Protein AF-A0A7V1IIP3-F1 (afdb_monomer_lite)

Sequence (231 aa):
MADSEVIMRTISISLSSFRSTLEAAKVLLGLCDSLGDEDASPVAASASLAMAVALDQSVSAALSFYRADRLADTDGAFRESREDGRIDRCSTFKSRVLGFPEIASGGKLTLDRGQADVRSLLRLIELRNRLMHIDEQALSLRLRFNPRESGPIEIEPLDESSISGDLPVQGEIDAAGQLSLSVPPPRNPWVDLSVEDARAHLRAVTRYIEEIIEADDGRLDVQSSGLLRLR

Structure (mmCIF, N/CA/C/O backbone):
data_AF-A0A7V1IIP3-F1
#
_entry.id   AF-A0A7V1IIP3-F1
#
loop_
_atom_site.group_PDB
_atom_site.id
_atom_site.type_symbol
_atom_site.label_atom_id
_atom_site.label_alt_id
_atom_site.label_comp_id
_atom_site.label_asym_id
_atom_site.label_entity_id
_atom_site.label_seq_id
_atom_site.pdbx_PDB_ins_code
_atom_site.Cartn_x
_atom_site.Cartn_y
_atom_site.Cartn_z
_atom_site.occupancy
_atom_site.B_iso_or_equiv
_atom_site.auth_seq_id
_atom_site.auth_comp_id
_atom_site.auth_asym_id
_atom_site.auth_atom_id
_atom_site.pdbx_PDB_model_num
ATOM 1 N N . MET A 1 1 ? 58.777 4.740 16.268 1.00 43.41 1 MET A N 1
ATOM 2 C CA . MET A 1 1 ? 57.780 4.935 15.197 1.00 43.41 1 MET A CA 1
ATOM 3 C C . MET A 1 1 ? 56.656 3.972 15.512 1.00 43.41 1 MET A C 1
ATOM 5 O O . MET A 1 1 ? 56.924 2.783 15.565 1.00 43.41 1 MET A O 1
ATOM 9 N N . ALA A 1 2 ? 55.500 4.490 15.924 1.00 42.03 2 ALA A N 1
ATOM 10 C CA . ALA A 1 2 ? 54.362 3.681 16.344 1.00 42.03 2 ALA A CA 1
ATOM 11 C C . ALA A 1 2 ? 53.412 3.547 15.152 1.00 42.03 2 ALA A C 1
ATOM 13 O O . ALA A 1 2 ? 52.896 4.560 14.677 1.00 42.03 2 ALA A O 1
ATOM 14 N N . ASP A 1 3 ? 53.233 2.321 14.668 1.00 43.06 3 ASP A N 1
ATOM 15 C CA . ASP A 1 3 ? 52.240 1.993 13.651 1.00 43.06 3 ASP A CA 1
ATOM 16 C C . ASP A 1 3 ? 50.849 2.147 14.265 1.00 43.06 3 ASP A C 1
ATOM 18 O O . ASP A 1 3 ? 50.448 1.412 15.168 1.00 43.06 3 ASP A O 1
ATOM 22 N N . SER A 1 4 ? 50.139 3.179 13.818 1.00 46.00 4 SER A N 1
ATOM 23 C CA . SER A 1 4 ? 48.750 3.413 14.187 1.00 46.00 4 SER A CA 1
ATOM 24 C C . SER A 1 4 ? 47.881 2.574 13.257 1.00 46.00 4 SER A C 1
ATOM 26 O O . SER A 1 4 ? 47.615 2.949 12.116 1.00 46.00 4 SER A O 1
ATOM 28 N N . GLU A 1 5 ? 47.503 1.392 13.731 1.00 47.28 5 GLU A N 1
ATOM 29 C CA . GLU A 1 5 ? 46.594 0.487 13.042 1.00 47.28 5 GLU A CA 1
ATOM 30 C C . GLU A 1 5 ? 45.192 1.116 13.024 1.00 47.28 5 GLU A C 1
ATOM 32 O O . GLU A 1 5 ? 44.516 1.249 14.048 1.00 47.28 5 GLU A O 1
ATOM 37 N N . VAL A 1 6 ? 44.769 1.581 11.848 1.00 49.09 6 VAL A N 1
ATOM 38 C CA . VAL A 1 6 ? 43.429 2.128 11.638 1.00 49.09 6 VAL A CA 1
ATOM 39 C C . VAL A 1 6 ? 42.439 0.966 11.686 1.00 49.09 6 VAL A C 1
ATOM 41 O O . VAL A 1 6 ? 42.225 0.269 10.697 1.00 49.09 6 VAL A O 1
ATOM 44 N N . ILE A 1 7 ? 41.829 0.751 12.853 1.00 45.28 7 ILE A N 1
ATOM 45 C CA . ILE A 1 7 ? 40.728 -0.201 13.029 1.00 45.28 7 ILE A CA 1
ATOM 46 C C . ILE A 1 7 ? 39.517 0.334 12.257 1.00 45.28 7 ILE A C 1
ATOM 48 O O . ILE A 1 7 ? 38.745 1.158 12.756 1.00 45.28 7 ILE A O 1
ATOM 52 N N . MET A 1 8 ? 39.352 -0.129 11.020 1.00 36.81 8 MET A N 1
ATOM 53 C CA . MET A 1 8 ? 38.168 0.148 10.215 1.00 36.81 8 MET A CA 1
ATOM 54 C C . MET A 1 8 ? 36.994 -0.643 10.813 1.00 36.81 8 MET A C 1
ATOM 56 O O . MET A 1 8 ? 36.865 -1.850 10.622 1.00 36.81 8 MET A O 1
ATOM 60 N N . ARG A 1 9 ? 36.156 0.023 11.614 1.00 36.03 9 ARG A N 1
ATOM 61 C CA . ARG A 1 9 ? 34.935 -0.577 12.165 1.00 36.03 9 ARG A CA 1
ATOM 62 C C . ARG A 1 9 ? 33.883 -0.655 11.062 1.00 36.03 9 ARG A C 1
ATOM 64 O O . ARG A 1 9 ? 33.215 0.333 10.771 1.00 36.03 9 ARG A O 1
ATOM 71 N N . THR A 1 10 ? 33.736 -1.825 10.451 1.00 39.69 10 THR A N 1
ATOM 72 C CA . THR A 1 10 ? 32.631 -2.115 9.533 1.00 39.69 10 THR A CA 1
ATOM 73 C C . THR A 1 10 ? 31.320 -2.128 10.318 1.00 39.69 10 THR A C 1
ATOM 75 O O . THR A 1 10 ? 31.071 -3.025 11.121 1.00 39.69 10 THR A O 1
ATOM 78 N N . ILE A 1 11 ? 30.475 -1.122 10.097 1.00 35.19 11 ILE A N 1
ATOM 79 C CA . ILE A 1 11 ? 29.096 -1.121 10.588 1.00 35.19 11 ILE A CA 1
ATOM 80 C C . ILE A 1 11 ? 28.283 -1.983 9.620 1.00 35.19 11 ILE A C 1
ATOM 82 O O . ILE A 1 11 ? 27.973 -1.562 8.509 1.00 35.19 11 ILE A O 1
ATOM 86 N N . SER A 1 12 ? 27.963 -3.208 10.033 1.00 30.48 12 SER A N 1
ATOM 87 C CA . SER A 1 12 ? 26.985 -4.048 9.341 1.00 30.48 12 SER A CA 1
ATOM 88 C C . SER A 1 12 ? 25.585 -3.575 9.729 1.00 30.48 12 SER A C 1
ATOM 90 O O . SER A 1 12 ? 25.099 -3.872 10.820 1.00 30.48 12 SER A O 1
ATOM 92 N N . ILE A 1 13 ? 24.950 -2.785 8.863 1.00 34.03 13 ILE A N 1
ATOM 93 C CA . ILE A 1 13 ? 23.525 -2.468 8.984 1.00 34.03 13 ILE A CA 1
ATOM 94 C C . ILE A 1 13 ? 22.773 -3.604 8.289 1.00 34.03 13 ILE A C 1
ATOM 96 O O . ILE A 1 13 ? 22.714 -3.657 7.062 1.00 34.03 13 ILE A O 1
ATOM 100 N N . SER A 1 14 ? 22.215 -4.534 9.066 1.00 38.19 14 SER A N 1
ATOM 101 C CA . SER A 1 14 ? 21.276 -5.520 8.531 1.00 38.19 14 SER A CA 1
ATOM 102 C C . SER A 1 14 ? 19.946 -4.815 8.276 1.00 38.19 14 SER A C 1
ATOM 104 O O . SER A 1 14 ? 19.121 -4.652 9.172 1.00 38.19 14 SER A O 1
ATOM 106 N N . LEU A 1 15 ? 19.772 -4.311 7.056 1.00 51.00 15 LEU A N 1
ATOM 107 C CA . LEU A 1 15 ? 18.475 -3.851 6.576 1.00 51.00 15 LEU A CA 1
ATOM 108 C C . LEU A 1 15 ? 17.586 -5.092 6.428 1.00 51.00 15 LEU A C 1
ATOM 110 O O . LEU A 1 15 ? 17.966 -6.040 5.737 1.00 51.00 15 LEU A O 1
ATOM 114 N N . SER A 1 16 ? 16.427 -5.123 7.090 1.00 64.38 16 SER A N 1
ATOM 115 C CA . SER A 1 16 ? 15.482 -6.224 6.903 1.00 64.38 16 SER A CA 1
ATOM 116 C C . SER A 1 16 ? 15.041 -6.260 5.439 1.00 64.38 16 SER A C 1
ATOM 118 O O . SER A 1 16 ? 14.615 -5.247 4.881 1.00 64.38 16 SER A O 1
ATOM 120 N N . SER A 1 17 ? 15.177 -7.422 4.797 1.00 85.06 17 SER A N 1
ATOM 121 C CA . SER A 1 17 ? 14.715 -7.606 3.419 1.00 85.06 17 SER A CA 1
ATOM 122 C C . SER A 1 17 ? 13.188 -7.512 3.348 1.00 85.06 17 SER A C 1
ATOM 124 O O . SER A 1 17 ? 12.510 -7.855 4.320 1.00 85.06 17 SER A O 1
ATOM 126 N N . PHE A 1 18 ? 12.634 -7.137 2.189 1.00 89.31 18 PHE A N 1
ATOM 127 C CA . PHE A 1 18 ? 11.177 -7.122 1.996 1.00 89.31 18 PHE A CA 1
ATOM 128 C C . PHE A 1 18 ? 10.539 -8.483 2.321 1.00 89.31 18 PHE A C 1
ATOM 130 O O . PHE A 1 18 ? 9.462 -8.531 2.908 1.00 89.31 18 PHE A O 1
ATOM 137 N N . ARG A 1 19 ? 11.237 -9.590 2.023 1.00 90.31 19 ARG A N 1
ATOM 138 C CA . ARG A 1 19 ? 10.800 -10.954 2.354 1.00 90.31 19 ARG A CA 1
ATOM 139 C C . ARG A 1 19 ? 10.703 -11.154 3.863 1.00 90.31 19 ARG A C 1
ATOM 141 O O . ARG A 1 19 ? 9.672 -11.595 4.351 1.00 90.31 19 ARG A O 1
ATOM 148 N N . SER A 1 20 ? 11.737 -10.771 4.612 1.00 90.50 20 SER A N 1
ATOM 149 C CA . SER A 1 20 ? 11.735 -10.854 6.080 1.00 90.50 20 SER A CA 1
ATOM 150 C C . SER A 1 20 ? 10.623 -10.004 6.701 1.00 90.50 20 SER A C 1
ATOM 152 O O . SER A 1 20 ? 9.948 -10.456 7.623 1.00 90.50 20 SER A O 1
ATOM 154 N N . THR A 1 21 ? 10.406 -8.793 6.181 1.00 93.69 21 THR A N 1
ATOM 155 C CA . THR A 1 21 ? 9.335 -7.896 6.636 1.00 93.69 21 THR A CA 1
ATOM 156 C C . THR A 1 21 ? 7.948 -8.488 6.345 1.00 93.69 21 THR A C 1
ATOM 158 O O . THR A 1 21 ? 7.067 -8.448 7.204 1.00 93.69 21 THR A O 1
ATOM 161 N N . LEU A 1 22 ? 7.753 -9.091 5.167 1.00 94.44 22 LEU A N 1
ATOM 162 C CA . LEU A 1 22 ? 6.496 -9.746 4.797 1.00 94.44 22 LEU A CA 1
ATOM 163 C C . LEU A 1 22 ? 6.225 -10.998 5.645 1.00 94.44 22 LEU A C 1
ATOM 165 O O . LEU A 1 22 ? 5.091 -11.211 6.068 1.00 94.44 22 LEU A O 1
ATOM 169 N N . GLU A 1 23 ? 7.249 -11.798 5.949 1.00 94.50 23 GLU A N 1
ATOM 170 C CA . GLU A 1 23 ? 7.115 -12.939 6.865 1.00 94.50 23 GLU A CA 1
ATOM 171 C C . GLU A 1 23 ? 6.733 -12.492 8.280 1.00 94.50 23 GLU A C 1
ATOM 173 O O . GLU A 1 23 ? 5.828 -13.067 8.885 1.00 94.50 23 GLU A O 1
ATOM 178 N N . ALA A 1 24 ? 7.333 -11.413 8.791 1.00 92.50 24 ALA A N 1
ATOM 179 C CA . ALA A 1 24 ? 6.922 -10.837 10.071 1.00 92.50 24 ALA A CA 1
ATOM 180 C C . ALA A 1 24 ? 5.443 -10.406 10.056 1.00 92.50 24 ALA A C 1
ATOM 182 O O . ALA A 1 24 ? 4.715 -10.660 11.016 1.00 92.50 24 ALA A O 1
ATOM 183 N N . ALA A 1 25 ? 4.967 -9.823 8.951 1.00 95.00 25 ALA A N 1
ATOM 184 C CA . ALA A 1 25 ? 3.560 -9.464 8.797 1.00 95.00 25 ALA A CA 1
ATOM 185 C C . ALA A 1 25 ? 2.624 -10.686 8.815 1.00 95.00 25 ALA A C 1
ATOM 187 O O . ALA A 1 25 ? 1.562 -10.636 9.438 1.00 95.00 25 ALA A O 1
ATOM 188 N N . LYS A 1 26 ? 3.021 -11.797 8.177 1.00 96.38 26 LYS A N 1
ATOM 189 C CA . LYS A 1 26 ? 2.274 -13.066 8.221 1.00 96.38 26 LYS A CA 1
ATOM 190 C C . LYS A 1 26 ? 2.195 -13.624 9.641 1.00 96.38 26 LYS A C 1
ATOM 192 O O . LYS A 1 26 ? 1.127 -14.065 10.055 1.00 96.38 26 LYS A O 1
ATOM 197 N N . VAL A 1 27 ? 3.294 -13.563 10.398 1.00 95.00 27 VAL A N 1
ATOM 198 C CA . VAL A 1 27 ? 3.319 -13.985 11.809 1.00 95.00 27 VAL A CA 1
ATOM 199 C C . VAL A 1 27 ? 2.362 -13.140 12.648 1.00 95.00 27 VAL A C 1
ATOM 201 O O . VAL A 1 27 ? 1.563 -13.702 13.391 1.00 95.00 27 VAL A O 1
ATOM 204 N N . LEU A 1 28 ? 2.385 -11.810 12.498 1.00 93.88 28 LEU A N 1
ATOM 205 C CA . LEU A 1 28 ? 1.464 -10.913 13.207 1.00 93.88 28 LEU A CA 1
ATOM 206 C C . LEU A 1 28 ? -0.003 -11.225 12.885 1.00 93.88 28 LEU A C 1
ATOM 208 O O . LEU A 1 28 ? -0.818 -11.312 13.797 1.00 93.88 28 LEU A O 1
ATOM 212 N N . LEU A 1 29 ? -0.330 -11.459 11.612 1.00 94.19 29 LEU A N 1
ATOM 213 C CA . LEU A 1 29 ? -1.676 -11.880 11.218 1.00 94.19 29 LEU A CA 1
ATOM 214 C C . LEU A 1 29 ? -2.086 -13.221 11.835 1.00 94.19 29 LEU A C 1
ATOM 216 O O . LEU A 1 29 ? -3.237 -13.370 12.230 1.00 94.19 29 LEU A O 1
ATOM 220 N N . GLY A 1 30 ? -1.168 -14.184 11.925 1.00 92.88 30 GLY A N 1
ATOM 221 C CA . GLY A 1 30 ? -1.439 -15.467 12.576 1.00 92.88 30 GLY A CA 1
ATOM 222 C C . GLY A 1 30 ? -1.723 -15.326 14.074 1.00 92.88 30 GLY A C 1
ATOM 223 O O . GLY A 1 30 ? -2.520 -16.083 14.619 1.00 92.88 30 GLY A O 1
ATOM 224 N N . LEU A 1 31 ? -1.127 -14.332 14.744 1.00 93.81 31 LEU A N 1
ATOM 225 C CA . LEU A 1 31 ? -1.423 -14.048 16.151 1.00 93.81 31 LEU A CA 1
ATOM 226 C C . LEU A 1 31 ? -2.857 -13.539 16.348 1.00 93.81 31 LEU A C 1
ATOM 228 O O . LEU A 1 31 ? -3.466 -13.883 17.360 1.00 93.81 31 LEU A O 1
ATOM 232 N N . CYS A 1 32 ? -3.420 -12.794 15.388 1.00 92.94 32 CYS A N 1
ATOM 233 C CA . CYS A 1 32 ? -4.802 -12.302 15.461 1.00 92.94 32 CYS A CA 1
ATOM 234 C C . CYS A 1 32 ? -5.825 -13.430 15.665 1.00 92.94 32 CYS A C 1
ATOM 236 O O . CYS A 1 32 ? -6.820 -13.212 16.345 1.00 92.94 32 CYS A O 1
ATOM 238 N N . ASP A 1 33 ? -5.570 -14.635 15.143 1.00 91.56 33 ASP A N 1
ATOM 239 C CA . ASP A 1 33 ? -6.479 -15.787 15.269 1.00 91.56 33 ASP A CA 1
ATOM 240 C C . ASP A 1 33 ? -6.619 -16.289 16.717 1.00 91.56 33 ASP A C 1
ATOM 242 O O . ASP A 1 33 ? -7.560 -17.009 17.046 1.00 91.56 33 ASP A O 1
ATOM 246 N N . SER A 1 34 ? -5.668 -15.921 17.579 1.00 90.75 34 SER A N 1
ATOM 247 C CA . SER A 1 34 ? -5.612 -16.317 18.990 1.00 90.75 34 SER A CA 1
ATOM 248 C C . SER A 1 34 ? -6.022 -15.209 19.966 1.00 90.75 34 SER A C 1
ATOM 250 O O . SER A 1 34 ? -6.049 -15.444 21.174 1.00 90.75 34 SER A O 1
ATOM 252 N N . LEU A 1 35 ? -6.330 -14.013 19.457 1.00 89.25 35 LEU A N 1
ATOM 253 C CA . LEU A 1 35 ? -6.682 -12.832 20.244 1.00 89.25 35 LEU A CA 1
ATOM 254 C C . LEU A 1 35 ? -8.196 -12.584 20.215 1.00 89.25 35 LEU A C 1
ATOM 256 O O . LEU A 1 35 ? -8.891 -13.010 19.295 1.00 89.25 35 LEU A O 1
ATOM 260 N N . GLY A 1 36 ? -8.714 -11.878 21.223 1.00 84.00 36 GLY A N 1
ATOM 261 C CA . GLY A 1 36 ? -10.071 -11.326 21.166 1.00 84.00 36 GLY A CA 1
ATOM 262 C C . GLY A 1 36 ? -10.150 -10.131 20.210 1.00 84.00 36 GLY A C 1
ATOM 263 O O . GLY A 1 36 ? -9.127 -9.518 19.906 1.00 84.00 36 GLY A O 1
ATOM 264 N N . ASP A 1 37 ? -11.360 -9.770 19.768 1.00 79.56 37 ASP A N 1
ATOM 265 C CA . ASP A 1 37 ? -11.581 -8.704 18.773 1.00 79.56 37 ASP A CA 1
ATOM 266 C C . ASP A 1 37 ? -10.929 -7.357 19.154 1.00 79.56 37 ASP A C 1
ATOM 268 O O . ASP A 1 37 ? -10.389 -6.667 18.287 1.00 79.56 37 ASP A O 1
ATOM 272 N N . GLU A 1 38 ? -10.925 -6.999 20.445 1.00 84.19 38 GLU A N 1
ATOM 273 C CA . GLU A 1 38 ? -10.329 -5.746 20.943 1.00 84.19 38 GLU A CA 1
ATOM 274 C C . GLU A 1 38 ? -8.802 -5.692 20.752 1.00 84.19 38 GLU A C 1
ATOM 276 O O . GLU A 1 38 ? -8.260 -4.650 20.379 1.00 84.19 38 GLU A O 1
ATOM 281 N N . ASP A 1 39 ? -8.115 -6.820 20.941 1.00 88.62 39 ASP A N 1
ATOM 282 C CA . ASP A 1 39 ? -6.655 -6.924 20.828 1.00 88.62 39 ASP A CA 1
ATOM 283 C C . ASP A 1 39 ? -6.205 -7.279 19.402 1.00 88.62 39 ASP A C 1
ATOM 285 O O . ASP A 1 39 ? -5.089 -6.954 18.986 1.00 88.62 39 ASP A O 1
ATOM 289 N N . ALA A 1 40 ? -7.069 -7.934 18.623 1.00 91.06 40 ALA A N 1
ATOM 290 C CA . ALA A 1 40 ? -6.760 -8.362 17.265 1.00 91.06 40 ALA A CA 1
ATOM 291 C C . ALA A 1 40 ? -6.608 -7.179 16.296 1.00 91.06 40 ALA A C 1
ATOM 293 O O . ALA A 1 40 ? -5.780 -7.244 15.384 1.00 91.06 40 ALA A O 1
ATOM 294 N N . SER A 1 41 ? -7.365 -6.094 16.497 1.00 92.69 41 SER A N 1
ATOM 295 C CA . SER A 1 41 ? -7.383 -4.933 15.594 1.00 92.69 41 SER A CA 1
ATOM 296 C C . SER A 1 41 ? -6.046 -4.159 15.563 1.00 92.69 41 SER A C 1
ATOM 298 O O . SER A 1 41 ? -5.467 -4.022 14.478 1.00 92.69 41 SER A O 1
ATOM 300 N N . PRO A 1 42 ? -5.431 -3.776 16.706 1.00 93.38 42 PRO A N 1
ATOM 301 C CA . PRO A 1 42 ? -4.092 -3.171 16.711 1.00 93.38 42 PRO A CA 1
ATOM 302 C C . PRO A 1 42 ? -3.000 -4.056 16.097 1.00 93.38 42 PRO A C 1
ATOM 304 O O . PRO A 1 42 ? -2.084 -3.562 15.426 1.00 93.38 42 PRO A O 1
ATOM 307 N N . VAL A 1 43 ? -3.091 -5.374 16.297 1.00 93.62 43 VAL A N 1
ATOM 308 C CA . VAL A 1 43 ? -2.147 -6.336 15.713 1.00 93.62 43 VAL A CA 1
ATOM 309 C C . VAL A 1 43 ? -2.347 -6.439 14.198 1.0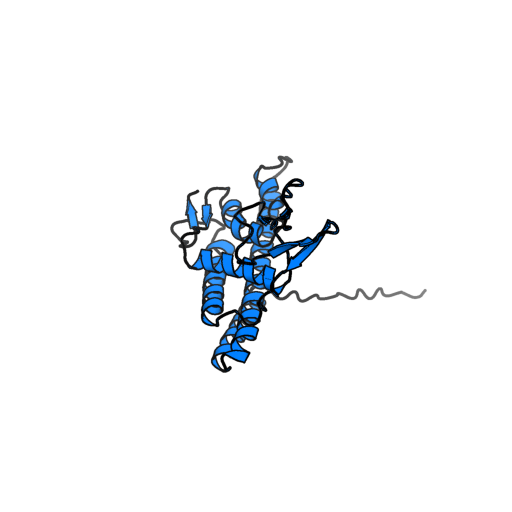0 93.62 43 VAL A C 1
ATOM 311 O O . VAL A 1 43 ? -1.366 -6.415 13.453 1.00 93.62 43 VAL A O 1
ATOM 314 N N . ALA A 1 44 ? -3.592 -6.439 13.716 1.00 95.38 44 ALA A N 1
ATOM 315 C CA . ALA A 1 44 ? -3.918 -6.407 12.290 1.00 95.38 44 ALA A CA 1
ATOM 316 C C . ALA A 1 44 ? -3.434 -5.111 11.612 1.00 95.38 44 ALA A C 1
ATOM 318 O O . ALA A 1 44 ? -2.909 -5.147 10.492 1.00 95.38 44 ALA A O 1
ATOM 319 N N . ALA A 1 45 ? -3.555 -3.967 12.296 1.00 94.12 45 ALA A N 1
ATOM 320 C CA . ALA A 1 45 ? -3.027 -2.686 11.829 1.00 94.12 45 ALA A CA 1
ATOM 321 C C . ALA A 1 45 ? -1.494 -2.714 11.733 1.00 94.12 45 ALA A C 1
ATOM 323 O O . ALA A 1 45 ? -0.927 -2.302 10.718 1.00 94.12 45 ALA A O 1
ATOM 324 N N . SER A 1 46 ? -0.827 -3.289 12.738 1.00 95.69 46 SER A N 1
ATOM 325 C CA . SER A 1 46 ? 0.628 -3.491 12.742 1.00 95.69 46 SER A CA 1
ATOM 326 C C . SER A 1 46 ? 1.083 -4.406 11.602 1.00 95.69 46 SER A C 1
ATOM 328 O O . SER A 1 46 ? 2.056 -4.104 10.909 1.00 95.69 46 SER A O 1
ATOM 330 N N . ALA A 1 47 ? 0.352 -5.498 11.358 1.00 96.00 47 ALA A N 1
ATOM 331 C CA . ALA A 1 47 ? 0.622 -6.408 10.253 1.00 96.00 47 ALA A CA 1
ATOM 332 C C . ALA A 1 47 ? 0.470 -5.703 8.898 1.00 96.00 47 ALA A C 1
ATOM 334 O O . ALA A 1 47 ? 1.355 -5.805 8.050 1.00 96.00 47 ALA A O 1
ATOM 335 N N . SER A 1 48 ? -0.605 -4.931 8.711 1.00 97.44 48 SER A N 1
ATOM 336 C CA . SER A 1 48 ? -0.812 -4.137 7.493 1.00 97.44 48 SER A CA 1
ATOM 337 C C . SER A 1 48 ? 0.312 -3.118 7.293 1.00 97.44 48 SER A C 1
ATOM 339 O O . SER A 1 48 ? 0.839 -2.991 6.191 1.00 97.44 48 SER A O 1
ATOM 341 N N . LEU A 1 49 ? 0.763 -2.440 8.352 1.00 96.31 49 LEU A N 1
ATOM 342 C CA . LEU A 1 49 ? 1.892 -1.518 8.257 1.00 96.31 49 LEU A CA 1
ATOM 343 C C . LEU A 1 49 ? 3.181 -2.232 7.817 1.00 96.31 49 LEU A C 1
ATOM 345 O O . LEU A 1 49 ? 3.878 -1.741 6.929 1.00 96.31 49 LEU A O 1
ATOM 349 N N . ALA A 1 50 ? 3.468 -3.413 8.370 1.00 95.50 50 ALA A N 1
ATOM 350 C CA . ALA A 1 50 ? 4.604 -4.229 7.945 1.00 95.50 50 ALA A CA 1
ATOM 351 C C . ALA A 1 50 ? 4.495 -4.653 6.465 1.00 95.50 50 ALA A C 1
ATOM 353 O O . ALA A 1 50 ? 5.483 -4.575 5.736 1.00 95.50 50 ALA A O 1
ATOM 354 N N . MET A 1 51 ? 3.300 -5.013 5.978 1.00 97.56 51 MET A N 1
ATOM 355 C CA . MET A 1 51 ? 3.075 -5.301 4.551 1.00 97.56 51 MET A CA 1
ATOM 356 C C . MET A 1 51 ? 3.325 -4.077 3.667 1.00 97.56 51 MET A C 1
ATOM 358 O O . MET A 1 51 ? 3.956 -4.202 2.620 1.00 97.56 51 MET A O 1
ATOM 362 N N . ALA A 1 52 ? 2.871 -2.890 4.085 1.00 96.56 52 ALA A N 1
ATOM 363 C CA . ALA A 1 52 ? 3.117 -1.652 3.349 1.00 96.56 52 ALA A CA 1
ATOM 364 C C . ALA A 1 52 ? 4.618 -1.332 3.264 1.00 96.56 52 ALA A C 1
ATOM 366 O O . ALA A 1 52 ? 5.103 -0.940 2.205 1.00 96.56 52 ALA A O 1
ATOM 367 N N . VAL A 1 53 ? 5.368 -1.556 4.350 1.00 94.56 53 VAL A N 1
ATOM 368 C CA . VAL A 1 53 ? 6.832 -1.404 4.365 1.00 94.56 53 VAL A CA 1
ATOM 369 C C . VAL A 1 53 ? 7.499 -2.416 3.435 1.00 94.56 53 VAL A C 1
ATOM 371 O O . VAL A 1 53 ? 8.355 -2.030 2.643 1.00 94.56 53 VAL A O 1
ATOM 374 N N . ALA A 1 54 ? 7.099 -3.690 3.481 1.00 95.12 54 ALA A N 1
ATOM 375 C CA . ALA A 1 54 ? 7.625 -4.712 2.576 1.00 95.12 54 ALA A CA 1
ATOM 376 C C . ALA A 1 54 ? 7.375 -4.340 1.103 1.00 95.12 54 ALA A C 1
ATOM 378 O O . ALA A 1 54 ? 8.282 -4.429 0.273 1.00 95.12 54 ALA A O 1
ATOM 379 N N . LEU A 1 55 ? 6.171 -3.852 0.790 1.00 96.06 55 LEU A N 1
ATOM 380 C CA . LEU A 1 55 ? 5.826 -3.382 -0.546 1.00 96.06 55 LEU A CA 1
ATOM 381 C C . LEU A 1 55 ? 6.702 -2.192 -0.969 1.00 96.06 55 LEU A C 1
ATOM 383 O O . LEU A 1 55 ? 7.278 -2.232 -2.054 1.00 96.06 55 LEU A O 1
ATOM 387 N N . ASP A 1 56 ? 6.870 -1.174 -0.121 1.00 93.44 56 ASP A N 1
ATOM 388 C CA . ASP A 1 56 ? 7.710 -0.007 -0.438 1.00 93.44 56 ASP A CA 1
ATOM 389 C C . ASP A 1 56 ? 9.174 -0.399 -0.676 1.00 93.44 56 ASP A C 1
ATOM 391 O O . ASP A 1 56 ? 9.792 0.059 -1.640 1.00 93.44 56 ASP A O 1
ATOM 395 N N . GLN A 1 57 ? 9.713 -1.297 0.156 1.00 91.50 57 GLN A N 1
ATOM 396 C CA . GLN A 1 57 ? 11.058 -1.852 -0.011 1.00 91.50 57 GLN A CA 1
ATOM 397 C C . GLN A 1 57 ? 11.199 -2.570 -1.361 1.00 91.50 57 GLN A C 1
ATOM 399 O O . GLN A 1 57 ? 12.170 -2.330 -2.079 1.00 91.50 57 GLN A O 1
ATOM 404 N N . SER A 1 58 ? 10.226 -3.413 -1.725 1.00 91.62 58 SER A N 1
ATOM 405 C CA . SER A 1 58 ? 10.247 -4.173 -2.983 1.00 91.62 58 SER A CA 1
ATOM 406 C C . SER A 1 58 ? 10.177 -3.267 -4.219 1.00 91.62 58 SER A C 1
ATOM 408 O O . SER A 1 58 ? 11.013 -3.381 -5.114 1.00 91.62 58 SER A O 1
ATOM 410 N N . VAL A 1 59 ? 9.258 -2.296 -4.238 1.00 91.88 59 VAL A N 1
ATOM 411 C CA . VAL A 1 59 ? 9.099 -1.357 -5.357 1.00 91.88 59 VAL A CA 1
ATOM 412 C C . VAL A 1 59 ? 10.318 -0.446 -5.478 1.00 91.88 59 VAL A C 1
ATOM 414 O O . VAL A 1 59 ? 10.795 -0.195 -6.582 1.00 91.88 59 VAL A O 1
ATOM 417 N N . SER A 1 60 ? 10.860 0.035 -4.358 1.00 89.69 60 SER A N 1
ATOM 418 C CA . SER A 1 60 ? 12.051 0.891 -4.363 1.00 89.69 60 SER A CA 1
ATOM 419 C C . SER A 1 60 ? 13.283 0.150 -4.884 1.00 89.69 60 SER A C 1
ATOM 421 O O . SER A 1 60 ? 14.063 0.715 -5.657 1.00 89.69 60 SER A O 1
ATOM 423 N N . ALA A 1 61 ? 13.445 -1.123 -4.511 1.00 88.06 61 ALA A N 1
ATOM 424 C CA . ALA A 1 61 ? 14.497 -1.978 -5.049 1.00 88.06 61 ALA A CA 1
ATOM 425 C C . ALA A 1 61 ? 14.320 -2.198 -6.561 1.00 88.06 61 ALA A C 1
ATOM 427 O O . ALA A 1 61 ? 15.270 -1.999 -7.317 1.00 88.06 61 ALA A O 1
ATOM 428 N N . ALA A 1 62 ? 13.101 -2.509 -7.010 1.00 87.75 62 ALA A N 1
ATOM 429 C CA . ALA A 1 62 ? 12.795 -2.725 -8.423 1.00 87.75 62 ALA A CA 1
ATOM 430 C C . ALA A 1 62 ? 13.026 -1.466 -9.279 1.00 87.75 62 ALA A C 1
ATOM 432 O O . ALA A 1 62 ? 13.648 -1.537 -10.336 1.00 87.75 62 ALA A O 1
ATOM 433 N N . LEU A 1 63 ? 12.608 -0.289 -8.801 1.00 85.50 63 LEU A N 1
ATOM 434 C CA . LEU A 1 63 ? 12.887 0.993 -9.461 1.00 85.50 63 LEU A CA 1
ATOM 435 C C . LEU A 1 63 ? 14.388 1.289 -9.543 1.00 85.50 63 LEU A C 1
ATOM 437 O O . LEU A 1 63 ? 14.859 1.815 -10.550 1.00 85.50 63 LEU A O 1
ATOM 441 N N . SER A 1 64 ? 15.142 0.959 -8.492 1.00 84.56 64 SER A N 1
ATOM 442 C CA . SER A 1 64 ? 16.596 1.155 -8.465 1.00 84.56 64 SER A CA 1
ATOM 443 C C . SER A 1 64 ? 17.305 0.232 -9.455 1.00 84.56 64 SER A C 1
ATOM 445 O O . SER A 1 64 ? 18.202 0.681 -10.165 1.00 84.56 64 SER A O 1
ATOM 447 N N . PHE A 1 65 ? 16.869 -1.027 -9.549 1.00 81.88 65 PHE A N 1
ATOM 448 C CA . PHE A 1 65 ? 17.369 -1.974 -10.543 1.00 81.88 65 PHE A CA 1
ATOM 449 C C . PHE A 1 65 ? 17.061 -1.498 -11.967 1.00 81.88 65 PHE A C 1
ATOM 451 O O . PHE A 1 65 ? 17.968 -1.415 -12.788 1.00 81.88 65 PHE A O 1
ATOM 458 N N . TYR A 1 66 ? 15.820 -1.074 -12.230 1.00 78.44 66 TYR A N 1
ATOM 459 C CA . TYR A 1 66 ? 15.412 -0.556 -13.539 1.00 78.44 66 TYR A CA 1
ATOM 460 C C . TYR A 1 66 ? 16.229 0.677 -13.960 1.00 78.44 66 TYR A C 1
ATOM 462 O O . TYR A 1 66 ? 16.619 0.805 -15.117 1.00 78.44 66 TYR A O 1
ATOM 470 N N . ARG A 1 67 ? 16.543 1.578 -13.017 1.00 77.00 67 ARG A N 1
ATOM 471 C CA . ARG A 1 67 ? 17.447 2.716 -13.263 1.00 77.00 67 ARG A CA 1
ATOM 472 C C . ARG A 1 67 ? 18.865 2.261 -13.626 1.00 77.00 67 ARG A C 1
ATOM 474 O O . ARG A 1 67 ? 19.457 2.820 -14.543 1.00 77.00 67 ARG A O 1
ATOM 481 N N . ALA A 1 68 ? 19.414 1.284 -12.905 1.00 76.06 68 ALA A N 1
ATOM 482 C CA . ALA A 1 68 ? 20.775 0.798 -13.127 1.00 76.06 68 ALA A CA 1
ATOM 483 C C . ALA A 1 68 ? 20.929 0.077 -14.477 1.00 76.06 68 ALA A C 1
ATOM 485 O O . ALA A 1 68 ? 21.882 0.355 -15.201 1.00 76.06 68 ALA A O 1
ATOM 486 N N . ASP A 1 69 ? 19.974 -0.784 -14.830 1.00 74.25 69 ASP A N 1
ATOM 487 C CA . ASP A 1 69 ? 19.946 -1.524 -16.100 1.00 74.25 69 ASP A CA 1
ATOM 488 C C . ASP A 1 69 ? 19.940 -0.568 -17.305 1.00 74.25 69 ASP A C 1
ATOM 490 O O . ASP A 1 69 ? 20.739 -0.670 -18.232 1.00 74.25 69 ASP A O 1
ATOM 494 N N . ARG A 1 70 ? 19.143 0.500 -17.217 1.00 67.94 70 ARG A N 1
ATOM 495 C CA . ARG A 1 70 ? 19.082 1.538 -18.250 1.00 67.94 70 ARG A CA 1
ATOM 496 C C . ARG A 1 70 ? 20.339 2.379 -18.402 1.00 67.94 70 ARG A C 1
ATOM 498 O O . ARG A 1 70 ? 20.671 2.778 -19.520 1.00 67.94 70 ARG A O 1
ATOM 505 N N . LEU A 1 71 ? 21.026 2.660 -17.298 1.00 65.88 71 LEU A N 1
ATOM 506 C CA . LEU A 1 71 ? 22.313 3.353 -17.331 1.00 65.88 71 LEU A CA 1
ATOM 507 C C . LEU A 1 71 ? 23.401 2.473 -17.957 1.00 65.88 71 LEU A C 1
ATOM 509 O O . LEU A 1 71 ? 24.316 3.006 -18.575 1.00 65.88 71 LEU A O 1
ATOM 513 N N . ALA A 1 72 ? 23.293 1.148 -17.826 1.00 65.94 72 ALA A N 1
ATOM 514 C CA . ALA A 1 72 ? 24.209 0.206 -18.462 1.00 65.94 72 ALA A CA 1
ATOM 515 C C . ALA A 1 72 ? 23.961 0.077 -19.979 1.00 65.94 72 ALA A C 1
ATOM 517 O O . ALA A 1 72 ? 24.921 -0.047 -20.735 1.00 65.94 72 ALA A O 1
ATOM 518 N N . ASP A 1 73 ? 22.705 0.176 -20.427 1.00 63.81 73 ASP A N 1
ATOM 519 C CA . ASP A 1 73 ? 22.331 0.095 -21.850 1.00 63.81 73 ASP A CA 1
ATOM 520 C C . ASP A 1 73 ? 22.595 1.383 -22.654 1.00 63.81 73 ASP A C 1
ATOM 522 O O . ASP A 1 73 ? 22.635 1.364 -23.888 1.00 63.81 73 ASP A O 1
ATOM 526 N N . THR A 1 74 ? 22.770 2.528 -21.989 1.00 58.09 74 THR A N 1
ATOM 527 C CA . THR A 1 74 ? 23.022 3.819 -22.648 1.00 58.09 74 THR A CA 1
ATOM 528 C C . THR A 1 74 ? 24.515 4.110 -22.776 1.00 58.09 74 THR A C 1
ATOM 530 O O . THR A 1 74 ? 25.082 4.972 -22.107 1.00 58.09 74 THR A O 1
ATOM 533 N N . ASP A 1 75 ? 25.148 3.421 -23.723 1.00 48.47 75 ASP A N 1
ATOM 534 C CA . ASP A 1 75 ? 26.506 3.714 -24.181 1.00 48.47 75 ASP A CA 1
ATOM 535 C C . ASP A 1 75 ? 26.510 5.064 -24.940 1.00 48.47 75 ASP A C 1
ATOM 537 O O . ASP A 1 75 ? 26.276 5.153 -26.145 1.00 48.47 75 ASP A O 1
ATOM 541 N N . GLY A 1 76 ? 26.693 6.168 -24.210 1.00 50.16 76 GLY A N 1
ATOM 542 C CA . GLY A 1 76 ? 27.082 7.459 -24.781 1.00 50.16 76 GLY A CA 1
ATOM 543 C C . GLY A 1 76 ? 25.991 8.288 -25.474 1.00 50.16 76 GLY A C 1
ATOM 544 O O . GLY A 1 76 ? 26.140 8.653 -26.634 1.00 50.16 76 GLY A O 1
ATOM 545 N N . ALA A 1 77 ? 24.947 8.706 -24.756 1.00 46.22 77 ALA A N 1
ATOM 546 C CA . ALA A 1 77 ? 24.312 10.015 -24.964 1.00 46.22 77 ALA A CA 1
ATOM 547 C C . ALA A 1 77 ? 23.363 10.312 -23.801 1.00 46.22 77 ALA A C 1
ATOM 549 O O . ALA A 1 77 ? 22.390 9.590 -23.605 1.00 46.22 77 ALA A O 1
ATOM 550 N N . PHE A 1 78 ? 23.606 11.411 -23.082 1.00 48.00 78 PHE A N 1
ATOM 551 C CA . PHE A 1 78 ? 22.656 12.037 -22.154 1.00 48.00 78 PHE A CA 1
ATOM 552 C C . PHE A 1 78 ? 21.411 12.499 -22.938 1.00 48.00 78 PHE A C 1
ATOM 554 O O . PHE A 1 78 ? 21.232 13.672 -23.258 1.00 48.00 78 PHE A O 1
ATOM 561 N N . ARG A 1 79 ? 20.550 11.564 -23.334 1.00 46.56 79 ARG A N 1
ATOM 562 C CA . ARG A 1 79 ? 19.155 11.860 -23.622 1.00 46.56 79 ARG A CA 1
ATOM 563 C C . ARG A 1 79 ? 18.442 11.679 -22.300 1.00 46.56 79 ARG A C 1
ATOM 565 O O . ARG A 1 79 ? 18.221 10.543 -21.907 1.00 46.56 79 ARG A O 1
ATOM 572 N N . GLU A 1 80 ? 18.092 12.789 -21.649 1.00 48.66 80 GLU A N 1
ATOM 573 C CA . GLU A 1 80 ? 17.035 12.804 -20.635 1.00 48.66 80 GLU A CA 1
ATOM 574 C C . GLU A 1 80 ? 15.809 12.135 -21.260 1.00 48.66 80 GLU A C 1
ATOM 576 O O . GLU A 1 80 ? 15.072 12.727 -22.060 1.00 48.66 80 GLU A O 1
ATOM 581 N N . SER A 1 81 ? 15.651 10.840 -21.000 1.00 54.75 81 SER A N 1
ATOM 582 C CA . SER A 1 81 ? 14.532 10.091 -21.528 1.00 54.75 81 SER A CA 1
ATOM 583 C C . SER A 1 81 ? 13.289 10.605 -20.817 1.00 54.75 81 SER A C 1
ATOM 585 O O . SER A 1 81 ? 13.293 10.844 -19.609 1.00 54.75 81 SER A O 1
ATOM 587 N N . ARG A 1 82 ? 12.170 10.725 -21.541 1.00 55.03 82 ARG A N 1
ATOM 588 C CA . ARG A 1 82 ? 10.850 10.988 -20.935 1.00 55.03 82 ARG A CA 1
ATOM 589 C C . ARG A 1 82 ? 10.522 10.012 -19.794 1.00 55.03 82 ARG A C 1
ATOM 591 O O . ARG A 1 82 ? 9.639 10.301 -18.991 1.00 55.03 82 ARG A O 1
ATOM 598 N N . GLU A 1 83 ? 11.194 8.866 -19.745 1.00 55.22 83 GLU A N 1
ATOM 599 C CA . GLU A 1 83 ? 11.048 7.847 -18.712 1.00 55.22 83 GLU A CA 1
ATOM 600 C C . GLU A 1 83 ? 11.870 8.133 -17.443 1.00 55.22 83 GLU A C 1
ATOM 602 O O . GLU A 1 83 ? 11.362 7.843 -16.365 1.00 55.22 83 GLU A O 1
ATOM 607 N N . ASP A 1 84 ? 13.031 8.795 -17.509 1.00 56.50 84 ASP A N 1
ATOM 608 C CA . ASP A 1 84 ? 13.768 9.211 -16.296 1.00 56.50 84 ASP A CA 1
ATOM 609 C C . ASP A 1 84 ? 12.946 10.231 -15.503 1.00 56.50 84 ASP A C 1
ATOM 611 O O . ASP A 1 84 ? 12.690 10.069 -14.309 1.00 56.50 84 ASP A O 1
ATOM 615 N N . GLY A 1 85 ? 12.348 11.184 -16.224 1.00 58.72 85 GLY A N 1
ATOM 616 C CA . GLY A 1 85 ? 11.386 12.121 -15.655 1.00 58.72 85 GLY A CA 1
ATOM 617 C C . GLY A 1 85 ? 10.100 11.471 -15.124 1.00 58.72 85 GLY A C 1
ATOM 618 O O . GLY A 1 85 ? 9.353 12.145 -14.420 1.00 58.72 85 GLY A O 1
ATOM 619 N N . ARG A 1 86 ? 9.797 10.199 -15.439 1.00 61.16 86 ARG A N 1
ATOM 620 C CA . ARG A 1 86 ? 8.686 9.446 -14.817 1.00 61.16 86 ARG A CA 1
ATOM 621 C C . ARG A 1 86 ? 9.106 8.824 -13.493 1.00 61.16 86 ARG A C 1
ATOM 623 O O . ARG A 1 86 ? 8.329 8.896 -12.547 1.00 61.16 86 ARG A O 1
ATOM 630 N N . ILE A 1 87 ? 10.313 8.267 -13.408 1.00 62.25 87 ILE A N 1
ATOM 631 C CA . ILE A 1 87 ? 10.815 7.690 -12.156 1.00 62.25 87 ILE A CA 1
ATOM 632 C C . ILE A 1 87 ? 11.034 8.795 -11.115 1.00 62.25 87 ILE A C 1
ATOM 634 O O . ILE A 1 87 ? 10.686 8.626 -9.949 1.00 62.25 87 ILE A O 1
ATOM 638 N N . ASP A 1 88 ? 11.500 9.969 -11.540 1.00 62.47 88 ASP A N 1
ATOM 639 C CA . ASP A 1 88 ? 11.692 11.120 -10.649 1.0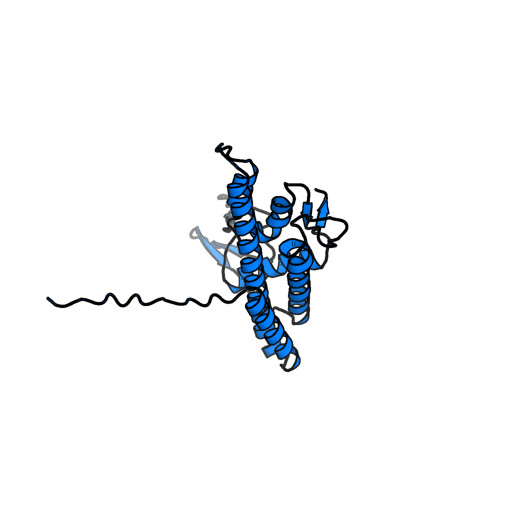0 62.47 88 ASP A CA 1
ATOM 640 C C . ASP A 1 88 ? 10.371 11.715 -10.127 1.00 62.47 88 ASP A C 1
ATOM 642 O O . ASP A 1 88 ? 10.347 12.370 -9.085 1.00 62.47 88 ASP A O 1
ATOM 646 N N . ARG A 1 89 ? 9.240 11.427 -10.792 1.00 61.38 89 ARG A N 1
ATOM 647 C CA . ARG A 1 89 ? 7.889 11.772 -10.307 1.00 61.38 89 ARG A CA 1
ATOM 648 C C . ARG A 1 89 ? 7.360 10.794 -9.254 1.00 61.38 89 ARG A C 1
ATOM 650 O O . ARG A 1 89 ? 6.352 11.088 -8.611 1.00 61.38 89 ARG A O 1
ATOM 657 N N . CYS A 1 90 ? 8.023 9.659 -9.035 1.00 71.25 90 CYS A N 1
ATOM 658 C CA . CYS A 1 90 ? 7.644 8.672 -8.026 1.00 71.25 90 CYS A CA 1
ATOM 659 C C . CYS A 1 90 ? 8.216 9.017 -6.634 1.00 71.25 90 CYS A C 1
ATOM 661 O O . CYS A 1 90 ? 8.903 8.215 -5.998 1.00 71.25 90 CYS A O 1
ATOM 663 N N . SER A 1 91 ? 7.947 10.233 -6.152 1.00 76.62 91 SER A N 1
ATOM 664 C CA . SER A 1 91 ? 8.451 10.727 -4.862 1.00 76.62 91 SER A CA 1
ATOM 665 C C . SER A 1 91 ? 7.715 10.146 -3.647 1.00 76.62 91 SER A C 1
ATOM 667 O O . SER A 1 91 ? 8.304 10.027 -2.571 1.00 76.62 91 SER A O 1
ATOM 669 N N . THR A 1 92 ? 6.458 9.724 -3.803 1.00 84.62 92 THR A N 1
ATOM 670 C CA . THR A 1 92 ? 5.606 9.218 -2.716 1.00 84.62 92 THR A CA 1
ATOM 671 C C . THR A 1 92 ? 5.439 7.703 -2.784 1.00 84.62 92 THR A C 1
ATOM 673 O O . THR A 1 92 ? 5.672 7.088 -3.828 1.00 84.62 92 THR A O 1
ATOM 676 N N . PHE A 1 93 ? 5.032 7.079 -1.673 1.00 88.38 93 PHE A N 1
ATOM 677 C CA . PHE A 1 93 ? 4.786 5.633 -1.650 1.00 88.38 93 PHE A CA 1
ATOM 678 C C . PHE A 1 93 ? 3.679 5.271 -2.644 1.00 88.38 93 PHE A C 1
ATOM 680 O O . PHE A 1 93 ? 3.843 4.375 -3.475 1.00 88.38 93 PHE A O 1
ATOM 687 N N . LYS A 1 94 ? 2.594 6.055 -2.641 1.00 89.44 94 LYS A N 1
A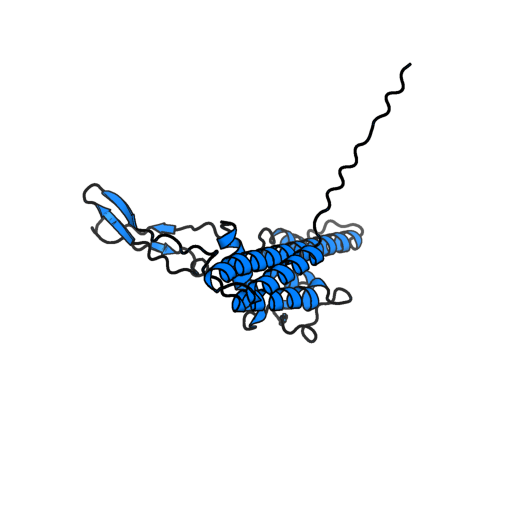TOM 688 C CA . LYS A 1 94 ? 1.486 5.913 -3.589 1.00 89.44 94 LYS A CA 1
ATOM 689 C C . LYS A 1 94 ? 1.945 5.992 -5.044 1.00 89.44 94 LYS A C 1
ATOM 691 O O . LYS A 1 94 ? 1.567 5.140 -5.847 1.00 89.44 94 LYS A O 1
ATOM 696 N N . SER A 1 95 ? 2.744 6.999 -5.406 1.00 86.69 95 SER A N 1
ATOM 697 C CA . SER A 1 95 ? 3.172 7.174 -6.798 1.00 86.69 95 SER A CA 1
ATOM 698 C C . SER A 1 95 ? 4.184 6.120 -7.243 1.00 86.69 95 SER A C 1
ATOM 700 O O . SER A 1 95 ? 4.153 5.728 -8.408 1.00 86.69 95 SER A O 1
ATOM 702 N N . ARG A 1 96 ? 5.019 5.597 -6.334 1.00 89.62 96 ARG A N 1
ATOM 703 C CA . ARG A 1 96 ? 5.881 4.436 -6.606 1.00 89.62 96 ARG A CA 1
ATOM 704 C C . ARG A 1 96 ? 5.067 3.182 -6.900 1.00 89.62 96 ARG A C 1
ATOM 706 O O . ARG A 1 96 ? 5.214 2.617 -7.978 1.00 89.62 96 ARG A O 1
ATOM 713 N N . VAL A 1 97 ? 4.190 2.772 -5.982 1.00 91.81 97 VAL A N 1
ATOM 714 C CA . VAL A 1 97 ? 3.409 1.529 -6.121 1.00 91.81 97 VAL A CA 1
ATOM 715 C C . VAL A 1 97 ? 2.513 1.576 -7.357 1.00 91.81 97 VAL A C 1
ATOM 717 O O . VAL A 1 97 ? 2.517 0.658 -8.165 1.00 91.81 97 VAL A O 1
ATOM 720 N N . LEU A 1 98 ? 1.755 2.658 -7.552 1.00 90.56 98 LEU A N 1
ATOM 721 C CA . LEU A 1 98 ? 0.808 2.726 -8.668 1.00 90.56 98 LEU A CA 1
ATOM 722 C C . LEU A 1 98 ? 1.485 3.013 -10.015 1.00 90.56 98 LEU A C 1
ATOM 724 O O . LEU A 1 98 ? 0.940 2.658 -11.060 1.00 90.56 98 LEU A O 1
ATOM 728 N N . GLY A 1 99 ? 2.639 3.685 -9.998 1.00 87.69 99 GLY A N 1
ATOM 729 C CA . GLY A 1 99 ? 3.376 4.079 -11.198 1.00 87.69 99 GLY A CA 1
ATOM 730 C C . GLY A 1 99 ? 4.342 3.015 -11.712 1.00 87.69 99 GLY A C 1
ATOM 731 O O . GLY A 1 99 ? 4.637 3.002 -12.907 1.00 87.69 99 GLY A O 1
ATOM 732 N N . PHE A 1 100 ? 4.815 2.107 -10.854 1.00 89.62 100 PHE A N 1
ATOM 733 C CA . PHE A 1 100 ? 5.813 1.108 -11.236 1.00 89.62 100 PHE A CA 1
ATOM 734 C C . PHE A 1 100 ? 5.414 0.250 -12.450 1.00 89.62 100 PHE A C 1
ATOM 736 O O . PHE A 1 100 ? 6.238 0.144 -13.357 1.00 89.62 100 PHE A O 1
ATOM 743 N N . PRO A 1 101 ? 4.181 -0.286 -12.570 1.00 89.31 101 PRO A N 1
ATOM 744 C CA . PRO A 1 101 ? 3.809 -1.090 -13.738 1.00 89.31 101 PRO A CA 1
ATOM 745 C C . PRO A 1 101 ? 3.889 -0.310 -15.054 1.00 89.31 101 PRO A C 1
ATOM 747 O O . PRO A 1 101 ? 4.264 -0.856 -16.092 1.00 89.31 101 PRO A O 1
ATOM 750 N N . GLU A 1 102 ? 3.574 0.988 -15.018 1.00 87.81 102 GLU A N 1
ATOM 751 C CA . GLU A 1 102 ? 3.709 1.868 -16.178 1.00 87.81 102 GLU A CA 1
ATOM 752 C C . GLU A 1 102 ? 5.186 2.052 -16.542 1.00 87.81 102 GLU A C 1
ATOM 754 O O . GLU A 1 102 ? 5.539 1.986 -17.715 1.00 87.81 102 GLU A O 1
ATOM 759 N N . ILE A 1 103 ? 6.056 2.253 -15.550 1.00 85.38 103 ILE A N 1
ATOM 760 C CA . ILE A 1 103 ? 7.500 2.423 -15.757 1.00 85.38 103 ILE A CA 1
ATOM 761 C C . ILE A 1 103 ? 8.112 1.145 -16.338 1.00 85.38 103 ILE A C 1
ATOM 763 O O . ILE A 1 103 ? 8.746 1.202 -17.390 1.00 85.38 103 ILE A O 1
ATOM 767 N N . ALA A 1 104 ? 7.866 0.002 -15.696 1.00 84.12 104 ALA A N 1
ATOM 768 C CA . ALA A 1 104 ? 8.427 -1.289 -16.081 1.00 84.12 104 ALA A CA 1
ATOM 769 C C . ALA A 1 104 ? 7.933 -1.775 -17.456 1.00 84.12 104 ALA A C 1
ATOM 771 O O . ALA A 1 104 ? 8.649 -2.473 -18.164 1.00 84.12 104 ALA A O 1
ATOM 772 N N . SER A 1 105 ? 6.730 -1.372 -17.882 1.00 84.12 105 SER A N 1
ATOM 773 C CA . SER A 1 105 ? 6.180 -1.721 -19.203 1.00 84.12 105 SER A CA 1
ATOM 774 C C . SER A 1 105 ? 6.439 -0.680 -20.304 1.00 84.12 105 SER A C 1
ATOM 776 O O . SER A 1 105 ? 5.921 -0.821 -21.419 1.00 84.12 105 SER A O 1
ATOM 778 N N . GLY A 1 106 ? 7.183 0.396 -20.018 1.00 80.75 106 GLY A N 1
ATOM 779 C CA . GLY A 1 106 ? 7.413 1.492 -20.969 1.00 80.75 106 GLY A CA 1
ATOM 780 C C . GLY A 1 106 ? 6.144 2.284 -21.323 1.00 80.75 106 GLY A C 1
ATOM 781 O O . GLY A 1 106 ? 6.007 2.813 -22.426 1.00 80.75 106 GLY A O 1
ATOM 782 N N . GLY A 1 107 ? 5.178 2.359 -20.406 1.00 81.56 107 GLY A N 1
ATOM 783 C CA . GLY A 1 107 ? 3.944 3.134 -20.549 1.00 81.56 107 GLY A CA 1
ATOM 784 C C . GLY A 1 107 ? 2.709 2.349 -20.986 1.00 81.56 107 GLY A C 1
ATOM 785 O O . GLY A 1 107 ? 1.657 2.960 -21.169 1.00 81.56 107 GLY A O 1
ATOM 786 N N . LYS A 1 108 ? 2.827 1.033 -21.190 1.00 85.00 108 LYS A N 1
ATOM 787 C CA . LYS A 1 108 ? 1.774 0.211 -21.810 1.00 85.00 108 LYS A CA 1
ATOM 788 C C . LYS A 1 108 ? 0.735 -0.286 -20.814 1.00 85.00 108 LYS A C 1
ATOM 790 O O . LYS A 1 108 ? -0.434 -0.421 -21.173 1.00 85.00 108 LYS A O 1
ATOM 795 N N . LEU A 1 109 ? 1.167 -0.589 -19.593 1.00 87.56 109 LEU A N 1
ATOM 796 C CA . LEU A 1 109 ? 0.353 -1.260 -18.586 1.00 87.56 109 LEU A CA 1
ATOM 797 C C . LEU A 1 109 ? 0.059 -0.345 -17.408 1.00 87.56 109 LEU A C 1
ATOM 799 O O . LEU A 1 109 ? 0.856 0.515 -17.036 1.00 87.56 109 LEU A O 1
ATOM 803 N N . THR A 1 110 ? -1.105 -0.553 -16.807 1.00 91.38 110 THR A N 1
ATOM 804 C CA . THR A 1 110 ? -1.513 0.111 -15.572 1.00 91.38 110 THR A CA 1
ATOM 805 C C . THR A 1 110 ? -2.310 -0.854 -14.703 1.00 91.38 110 THR A C 1
ATOM 807 O O . THR A 1 110 ? -2.852 -1.840 -15.203 1.00 91.38 110 THR A O 1
ATOM 810 N N . LEU A 1 111 ? -2.400 -0.571 -13.405 1.00 90.19 111 LEU A N 1
ATOM 811 C CA . LEU A 1 111 ? -3.231 -1.356 -12.497 1.00 90.19 111 LEU A CA 1
ATOM 812 C C . LEU A 1 111 ? -4.714 -1.178 -12.838 1.00 90.19 111 LEU A C 1
ATOM 814 O O . LEU A 1 111 ? -5.201 -0.055 -13.027 1.00 90.19 111 LEU A O 1
ATOM 818 N N . ASP A 1 112 ? -5.450 -2.283 -12.869 1.00 91.31 112 ASP A N 1
ATOM 819 C CA . ASP A 1 112 ? -6.898 -2.257 -13.014 1.00 91.31 112 ASP A CA 1
ATOM 820 C C . ASP A 1 112 ? -7.573 -1.936 -11.674 1.00 91.31 112 ASP A C 1
ATOM 822 O O . ASP A 1 112 ? -7.742 -2.787 -10.803 1.00 91.31 112 ASP A O 1
ATOM 826 N N . ARG A 1 113 ? -8.011 -0.682 -11.517 1.00 89.50 113 ARG A N 1
ATOM 827 C CA . ARG A 1 113 ? -8.681 -0.198 -10.297 1.00 89.50 113 ARG A CA 1
ATOM 828 C C . ARG A 1 113 ? -10.014 -0.897 -9.998 1.00 89.50 113 ARG A C 1
ATOM 830 O O . ARG A 1 113 ? -10.526 -0.737 -8.892 1.00 89.50 113 ARG A O 1
ATOM 837 N N . GLY A 1 114 ? -10.581 -1.640 -10.952 1.00 87.75 114 GLY A N 1
ATOM 838 C CA . GLY A 1 114 ? -11.770 -2.462 -10.722 1.00 87.75 114 GLY A CA 1
ATOM 839 C C . GLY A 1 114 ? -11.491 -3.720 -9.891 1.00 87.75 114 GLY A C 1
ATOM 840 O O . GLY A 1 114 ? -12.394 -4.221 -9.217 1.00 87.75 114 GLY A O 1
ATOM 841 N N . GLN A 1 115 ? -10.246 -4.207 -9.886 1.00 90.62 115 GLN A N 1
ATOM 842 C CA . GLN A 1 115 ? -9.865 -5.442 -9.202 1.00 90.62 115 GLN A CA 1
ATOM 843 C C . GLN A 1 115 ? -9.914 -5.288 -7.680 1.00 90.62 115 GLN A C 1
ATOM 845 O O . GLN A 1 115 ? -9.556 -4.249 -7.119 1.00 90.62 115 GLN A O 1
ATOM 850 N N . ALA A 1 116 ? -10.351 -6.345 -6.990 1.00 93.44 116 ALA A N 1
ATOM 851 C CA . ALA A 1 116 ? -10.427 -6.358 -5.529 1.00 93.44 116 ALA A CA 1
ATOM 852 C C . ALA A 1 116 ? -9.051 -6.118 -4.889 1.00 93.44 116 ALA A C 1
ATOM 854 O O . ALA A 1 116 ? -8.927 -5.248 -4.032 1.00 93.44 116 ALA A O 1
ATOM 855 N N . ASP A 1 117 ? -8.019 -6.801 -5.381 1.00 93.81 117 ASP A N 1
ATOM 856 C CA . ASP A 1 117 ? -6.657 -6.682 -4.856 1.00 93.81 117 ASP A CA 1
ATOM 857 C C . ASP A 1 117 ? -6.076 -5.276 -5.074 1.00 93.81 117 ASP A C 1
ATOM 859 O O . ASP A 1 117 ? -5.475 -4.708 -4.167 1.00 93.81 117 ASP A O 1
ATOM 863 N N . VAL A 1 118 ? -6.327 -4.644 -6.228 1.00 93.06 118 VAL A N 1
ATOM 864 C CA . VAL A 1 118 ? -5.888 -3.256 -6.472 1.00 93.06 118 VAL A CA 1
ATOM 865 C C . VAL A 1 118 ? -6.590 -2.281 -5.525 1.00 93.06 118 VAL A C 1
ATOM 867 O O . VAL A 1 118 ? -5.954 -1.370 -4.995 1.00 93.06 118 VAL A O 1
ATOM 870 N N . ARG A 1 119 ? -7.883 -2.481 -5.241 1.00 93.81 119 ARG A N 1
ATOM 871 C CA . ARG A 1 119 ? -8.590 -1.688 -4.221 1.00 93.81 119 ARG A CA 1
ATOM 872 C C . ARG A 1 119 ? -8.017 -1.918 -2.823 1.00 93.81 119 ARG A C 1
ATOM 874 O O . ARG A 1 119 ? -7.877 -0.955 -2.073 1.00 93.81 119 ARG A O 1
ATOM 881 N N . SER A 1 120 ? -7.636 -3.148 -2.487 1.00 95.38 120 SER A N 1
ATOM 882 C CA . SER A 1 120 ? -6.949 -3.461 -1.230 1.00 95.38 120 SER A CA 1
ATOM 883 C C . SER A 1 120 ? -5.566 -2.807 -1.138 1.00 95.38 120 SER A C 1
ATOM 885 O O . SER A 1 120 ? -5.225 -2.296 -0.077 1.00 95.38 120 SER A O 1
ATOM 887 N N . LEU A 1 121 ? -4.796 -2.723 -2.230 1.00 94.88 121 LEU A N 1
ATOM 888 C CA . LEU A 1 121 ? -3.534 -1.965 -2.256 1.00 94.88 121 LEU A CA 1
ATOM 889 C C . LEU A 1 121 ? -3.757 -0.471 -2.000 1.00 94.88 121 LEU A C 1
ATOM 891 O O . LEU A 1 121 ? -3.015 0.141 -1.237 1.00 94.88 121 LEU A O 1
ATOM 895 N N . LEU A 1 122 ? -4.783 0.121 -2.617 1.00 93.06 122 LEU A N 1
ATOM 896 C CA . LEU A 1 122 ? -5.118 1.532 -2.407 1.00 93.06 122 LEU A CA 1
ATOM 897 C C . LEU A 1 122 ? -5.497 1.809 -0.947 1.00 93.06 122 LEU A C 1
ATOM 899 O O . LEU A 1 122 ? -4.956 2.735 -0.345 1.00 93.06 122 LEU A O 1
ATOM 903 N N . ARG A 1 123 ? -6.339 0.955 -0.355 1.00 93.50 123 ARG A N 1
ATOM 904 C CA . ARG A 1 123 ? -6.691 1.033 1.071 1.00 93.50 123 ARG A CA 1
ATOM 905 C C . ARG A 1 123 ? -5.476 0.863 1.975 1.00 93.50 123 ARG A C 1
ATOM 907 O O . ARG A 1 123 ? -5.351 1.587 2.956 1.00 93.50 123 ARG A O 1
ATOM 914 N N . LEU A 1 124 ? -4.559 -0.042 1.635 1.00 95.75 124 LEU A N 1
ATOM 915 C CA . LEU A 1 124 ? -3.316 -0.236 2.378 1.00 95.75 124 LEU A CA 1
ATOM 916 C C . LEU A 1 124 ? -2.439 1.026 2.366 1.00 95.75 124 LEU A C 1
ATOM 918 O O . LEU A 1 124 ? -1.896 1.405 3.403 1.00 95.75 124 LEU A O 1
ATOM 922 N N . ILE A 1 125 ? -2.316 1.691 1.213 1.00 92.88 125 ILE A N 1
ATOM 923 C CA . ILE A 1 125 ? -1.580 2.957 1.070 1.00 92.88 125 ILE A CA 1
ATOM 924 C C . ILE A 1 125 ? -2.196 4.039 1.966 1.00 92.88 125 ILE A C 1
ATOM 926 O O . ILE A 1 125 ? -1.486 4.689 2.736 1.00 92.88 125 ILE A O 1
ATOM 930 N N . GLU A 1 126 ? -3.516 4.205 1.904 1.00 90.56 126 GLU A N 1
ATOM 931 C CA . GLU A 1 126 ? -4.253 5.175 2.720 1.00 90.56 126 GLU A CA 1
ATOM 932 C C . GLU A 1 126 ? -4.127 4.872 4.217 1.00 90.56 126 GLU A C 1
ATOM 934 O O . GLU A 1 126 ? -3.831 5.766 5.012 1.00 90.56 126 GLU A O 1
ATOM 939 N N . LEU A 1 127 ? -4.280 3.603 4.603 1.00 91.06 127 LEU A N 1
ATOM 940 C CA . LEU A 1 127 ? -4.124 3.141 5.977 1.00 91.06 127 LEU A CA 1
ATOM 941 C C . LEU A 1 127 ? -2.717 3.429 6.502 1.00 91.06 127 LEU A C 1
ATOM 943 O O . LEU A 1 127 ? -2.577 3.983 7.589 1.00 91.06 127 LEU A O 1
ATOM 947 N N . ARG A 1 128 ? -1.672 3.103 5.734 1.00 92.19 128 ARG A N 1
ATOM 948 C CA . ARG A 1 128 ? -0.282 3.387 6.112 1.00 92.19 128 ARG A CA 1
ATOM 949 C C . ARG A 1 128 ? -0.072 4.879 6.347 1.00 92.19 128 ARG A C 1
ATOM 951 O O . ARG A 1 128 ? 0.532 5.253 7.349 1.00 92.19 128 ARG A O 1
ATOM 958 N N . ASN A 1 129 ? -0.588 5.727 5.460 1.00 87.94 129 ASN A N 1
ATOM 959 C CA . ASN A 1 129 ? -0.483 7.177 5.608 1.00 87.94 129 ASN A CA 1
ATOM 960 C C . ASN A 1 129 ? -1.208 7.666 6.871 1.00 87.94 129 ASN A C 1
ATOM 962 O O . ASN A 1 129 ? -0.635 8.438 7.638 1.00 87.94 129 ASN A O 1
ATOM 966 N N . ARG A 1 130 ? -2.409 7.143 7.157 1.00 86.69 130 ARG A N 1
ATOM 967 C CA . ARG A 1 130 ? -3.150 7.443 8.393 1.00 86.69 130 ARG A CA 1
ATOM 968 C C . ARG A 1 130 ? -2.409 6.995 9.655 1.00 86.69 130 ARG A C 1
ATOM 970 O O . ARG A 1 130 ? -2.304 7.778 10.592 1.00 86.69 130 ARG A O 1
ATOM 977 N N . LEU A 1 131 ? -1.897 5.763 9.686 1.00 88.00 131 LEU A N 1
ATOM 978 C CA . LEU A 1 131 ? -1.192 5.194 10.844 1.00 88.00 131 LEU A CA 1
ATOM 979 C C . LEU A 1 131 ? 0.138 5.903 11.125 1.00 88.00 131 LEU A C 1
ATOM 981 O O . LEU A 1 131 ? 0.527 6.043 12.280 1.00 88.00 131 LEU A O 1
ATOM 985 N N . MET A 1 132 ? 0.836 6.346 10.076 1.00 86.44 132 MET A N 1
ATOM 986 C CA . MET A 1 132 ? 2.125 7.034 10.189 1.00 86.44 132 MET A CA 1
ATOM 987 C C . MET A 1 132 ? 2.005 8.561 10.249 1.00 86.44 132 MET A C 1
ATOM 989 O O . MET A 1 132 ? 3.030 9.237 10.305 1.00 86.44 132 MET A O 1
ATOM 993 N N . HIS A 1 133 ? 0.786 9.106 10.212 1.00 81.94 133 HIS A N 1
ATOM 994 C CA . HIS A 1 133 ? 0.535 10.548 10.122 1.00 81.94 133 HIS A CA 1
ATOM 995 C C . HIS A 1 133 ? 1.270 11.217 8.946 1.00 81.94 133 HIS A C 1
ATOM 997 O O . HIS A 1 133 ? 1.783 12.328 9.063 1.00 81.94 133 HIS A O 1
ATOM 1003 N N . ILE A 1 134 ? 1.343 10.525 7.807 1.00 77.75 134 ILE A N 1
ATOM 1004 C CA . ILE A 1 134 ? 1.975 11.039 6.594 1.00 77.75 134 ILE A CA 1
ATOM 1005 C C . ILE A 1 134 ? 0.900 11.678 5.732 1.00 77.75 134 ILE A C 1
ATOM 1007 O O . ILE A 1 134 ? 0.024 10.998 5.201 1.00 77.75 134 ILE A O 1
ATOM 1011 N N . ASP A 1 135 ? 1.006 12.990 5.575 1.00 68.75 135 ASP A N 1
ATOM 1012 C CA . ASP A 1 135 ? 0.167 13.748 4.662 1.00 68.75 135 ASP A CA 1
ATOM 1013 C C . ASP A 1 135 ? 0.821 13.790 3.269 1.00 68.75 135 ASP A C 1
ATOM 1015 O O . ASP A 1 135 ? 1.674 14.629 2.981 1.00 68.75 135 ASP A O 1
ATOM 1019 N N . GLU A 1 136 ? 0.467 12.831 2.406 1.00 62.34 136 GLU A N 1
ATOM 1020 C CA . GLU A 1 136 ? 0.892 12.842 0.995 1.00 62.34 136 GLU A CA 1
ATOM 1021 C C . GLU A 1 136 ? 0.073 13.833 0.141 1.00 62.34 136 GLU A C 1
ATOM 1023 O O . GLU A 1 136 ? 0.426 14.079 -1.013 1.00 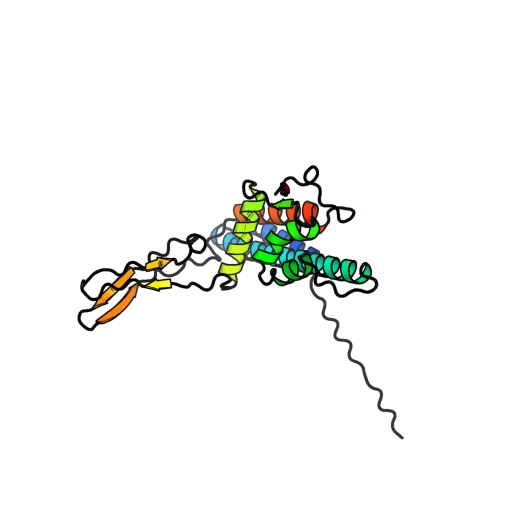62.34 136 GLU A O 1
ATOM 1028 N N . GLN A 1 137 ? -1.008 14.400 0.685 1.00 53.66 137 GLN A N 1
ATOM 1029 C CA . GLN A 1 137 ? -1.934 15.310 0.012 1.00 53.66 137 GLN A CA 1
ATOM 1030 C C . GLN A 1 137 ? -2.137 16.543 0.893 1.00 53.66 137 GLN A C 1
ATOM 1032 O O . GLN A 1 137 ? -3.226 16.719 1.427 1.00 53.66 137 GLN A O 1
ATOM 1037 N N . ALA A 1 138 ? -1.102 17.381 1.041 1.00 45.50 138 ALA A N 1
ATOM 1038 C CA . ALA A 1 138 ? -1.160 18.606 1.843 1.00 45.50 138 ALA A CA 1
ATOM 1039 C C . ALA A 1 138 ? -2.523 19.309 1.687 1.00 45.50 138 ALA A C 1
ATOM 1041 O O . ALA A 1 138 ? -2.813 19.904 0.642 1.00 45.50 138 ALA A O 1
ATOM 1042 N N . LEU A 1 139 ? -3.379 19.166 2.706 1.00 45.94 139 LEU A N 1
ATOM 1043 C CA . LEU A 1 139 ? -4.780 19.579 2.658 1.00 45.94 139 LEU A CA 1
ATOM 1044 C C . LEU A 1 139 ? -4.852 21.092 2.455 1.00 45.94 139 LEU A C 1
ATOM 1046 O O . LEU A 1 139 ? -4.679 21.881 3.382 1.00 45.94 139 LEU A O 1
ATOM 1050 N N . SER A 1 140 ? -5.126 21.514 1.225 1.00 42.97 140 SER A N 1
ATOM 1051 C CA . SER A 1 140 ? -5.438 22.907 0.925 1.00 42.97 140 SER A CA 1
ATOM 1052 C C . SER A 1 140 ? -6.927 23.117 1.186 1.00 42.97 140 SER A C 1
ATOM 1054 O O . SER A 1 140 ? -7.750 22.934 0.299 1.00 42.97 140 SER A O 1
ATOM 1056 N N . LEU A 1 141 ? -7.313 23.446 2.417 1.00 50.28 141 LEU A N 1
ATOM 1057 C CA . LEU A 1 141 ? -8.701 23.819 2.703 1.00 50.28 141 LEU A CA 1
ATOM 1058 C C . LEU A 1 141 ? -8.955 25.235 2.176 1.00 50.28 141 LEU A C 1
ATOM 1060 O O . LEU A 1 141 ? -8.240 26.172 2.537 1.00 50.28 141 LEU A O 1
ATOM 1064 N N . ARG A 1 142 ? -9.975 25.412 1.328 1.00 47.41 142 ARG A N 1
ATOM 1065 C CA . ARG A 1 142 ? -10.411 26.745 0.896 1.00 47.41 142 ARG A CA 1
ATOM 1066 C C . ARG A 1 142 ? -11.632 27.149 1.700 1.00 47.41 142 ARG A C 1
ATOM 1068 O O . ARG A 1 142 ? -12.733 26.664 1.475 1.00 47.41 142 ARG A O 1
ATOM 1075 N N . LEU A 1 143 ? -11.425 28.078 2.625 1.00 55.12 143 LEU A N 1
ATOM 1076 C CA . LEU A 1 143 ? -12.516 28.712 3.353 1.00 55.12 143 LEU A CA 1
ATOM 1077 C C . LEU A 1 143 ? -13.211 29.709 2.418 1.00 55.12 143 LEU A C 1
ATOM 1079 O O . LEU A 1 143 ? -12.582 30.661 1.944 1.00 55.12 143 LEU A O 1
ATOM 1083 N N . ARG A 1 144 ? -14.499 29.501 2.132 1.00 51.56 144 ARG A N 1
ATOM 1084 C CA . ARG A 1 144 ? -15.331 30.511 1.470 1.00 51.56 144 ARG A CA 1
ATOM 1085 C C . ARG A 1 144 ? -16.020 31.352 2.536 1.00 51.56 144 ARG A C 1
ATOM 1087 O O . ARG A 1 144 ? -16.940 30.898 3.200 1.00 51.56 144 ARG A O 1
ATOM 1094 N N . PHE A 1 145 ? -15.558 32.589 2.696 1.00 52.06 145 PHE A N 1
ATOM 1095 C CA . PHE A 1 145 ? -16.197 33.574 3.563 1.00 52.06 145 PHE A CA 1
ATOM 1096 C C . PHE A 1 145 ? -16.992 34.573 2.720 1.00 52.06 145 PHE A C 1
ATOM 1098 O O . PHE A 1 145 ? -16.425 35.224 1.838 1.00 52.06 145 PHE A O 1
ATOM 1105 N N . ASN A 1 146 ? -18.288 34.713 3.005 1.00 56.56 146 ASN A N 1
ATOM 1106 C CA . ASN A 1 146 ? -19.103 35.803 2.482 1.00 56.56 146 ASN A CA 1
ATOM 1107 C C . ASN A 1 146 ? -19.220 36.901 3.559 1.00 56.56 146 ASN A C 1
ATOM 1109 O O . ASN A 1 146 ? -20.004 36.752 4.492 1.00 56.56 146 ASN A O 1
ATOM 1113 N N . PRO A 1 147 ? -18.491 38.028 3.451 1.00 54.41 147 PRO A N 1
ATOM 1114 C CA . PRO A 1 147 ? -18.450 39.066 4.489 1.00 54.41 147 PRO A CA 1
ATOM 1115 C C . PRO A 1 147 ? -19.778 39.800 4.731 1.00 54.41 147 PRO A C 1
ATOM 1117 O O . PRO A 1 147 ? -19.840 40.675 5.590 1.00 54.41 147 PRO A O 1
ATOM 1120 N N . ARG A 1 148 ? -20.825 39.505 3.952 1.00 51.88 148 ARG A N 1
ATOM 1121 C CA . ARG A 1 148 ? -22.145 40.143 4.056 1.00 51.88 148 ARG A CA 1
ATOM 1122 C C . ARG A 1 148 ? -23.182 39.295 4.790 1.00 51.88 148 ARG A C 1
ATOM 1124 O O . ARG A 1 148 ? -24.268 39.802 5.052 1.00 51.88 148 ARG A O 1
ATOM 1131 N N . GLU A 1 149 ? -22.857 38.050 5.126 1.00 53.91 149 GLU A N 1
ATOM 1132 C CA . GLU A 1 149 ? -23.777 37.106 5.759 1.00 53.91 149 GLU A CA 1
ATOM 1133 C C . GLU A 1 149 ? -23.149 36.554 7.041 1.00 53.91 149 GLU A C 1
ATOM 1135 O O . GLU A 1 149 ? -22.079 35.952 7.026 1.00 53.91 149 GLU A O 1
ATOM 1140 N N . SER A 1 150 ? -23.817 36.769 8.173 1.00 52.53 150 SER A N 1
ATOM 1141 C CA . SER A 1 150 ? -23.556 36.023 9.403 1.00 52.53 150 SER A CA 1
ATOM 1142 C C . SER A 1 150 ? -24.119 34.616 9.194 1.00 52.53 150 SER A C 1
ATOM 1144 O O . SER A 1 150 ? -25.336 34.442 9.192 1.00 52.53 150 SER A O 1
ATOM 1146 N N . GLY A 1 151 ? -23.269 33.624 8.934 1.00 56.03 151 GLY A N 1
ATOM 1147 C CA . GLY A 1 151 ? -23.726 32.277 8.597 1.00 56.03 151 GLY A CA 1
ATOM 1148 C C . GLY A 1 151 ? -22.621 31.220 8.674 1.00 56.03 151 GLY A C 1
ATOM 1149 O O . GLY A 1 151 ? -21.449 31.573 8.824 1.00 56.03 151 GLY A O 1
ATOM 1150 N N . PRO A 1 152 ? -22.990 29.928 8.608 1.00 51.62 152 PRO A N 1
ATOM 1151 C CA . PRO A 1 152 ? -22.039 28.821 8.653 1.00 51.62 152 PRO A CA 1
ATOM 1152 C C . PRO A 1 152 ? -21.054 28.905 7.481 1.00 51.62 152 PRO A C 1
ATOM 1154 O O . PRO A 1 152 ? -21.447 29.189 6.350 1.00 51.62 152 PRO A O 1
ATOM 1157 N N . ILE A 1 153 ? -19.769 28.656 7.746 1.00 55.72 153 ILE A N 1
ATOM 1158 C CA . ILE A 1 153 ? -18.756 28.598 6.686 1.00 55.72 153 ILE A CA 1
ATOM 1159 C C . ILE A 1 153 ? -18.855 27.250 5.983 1.00 55.72 153 ILE A C 1
ATOM 1161 O O . ILE A 1 153 ? -18.666 26.204 6.604 1.00 55.72 153 ILE A O 1
ATOM 1165 N N . GLU A 1 154 ? -19.072 27.284 4.673 1.00 56.12 154 GLU A N 1
ATOM 1166 C CA . GLU A 1 154 ? -18.896 26.114 3.822 1.00 56.12 154 GLU A CA 1
ATOM 1167 C C . GLU A 1 154 ? -17.399 25.890 3.578 1.00 56.12 154 GLU A C 1
ATOM 1169 O O . GLU A 1 154 ? -16.690 26.731 3.010 1.00 56.12 154 GLU A O 1
ATOM 1174 N N . ILE A 1 155 ? -16.902 24.753 4.059 1.00 55.25 155 ILE A N 1
ATOM 1175 C CA . ILE A 1 155 ? -15.528 24.305 3.844 1.00 55.25 155 ILE A CA 1
ATOM 1176 C C . ILE A 1 155 ? -15.564 23.345 2.664 1.00 55.25 155 ILE A C 1
ATOM 1178 O O . ILE A 1 155 ? -15.974 22.194 2.799 1.00 55.25 155 ILE A O 1
ATOM 1182 N N . GLU A 1 156 ? -15.149 23.831 1.498 1.00 53.12 156 GLU A N 1
ATOM 1183 C CA . GLU A 1 156 ? -15.011 22.991 0.314 1.00 53.12 156 GLU A CA 1
ATOM 1184 C C . GLU A 1 156 ? -13.588 22.405 0.262 1.00 53.12 156 GLU A C 1
ATOM 1186 O O . GLU A 1 156 ? -12.606 23.161 0.340 1.00 53.12 156 GLU A O 1
ATOM 1191 N N . PRO A 1 157 ? -13.428 21.077 0.107 1.00 48.50 157 PRO A N 1
ATOM 1192 C CA . PRO A 1 157 ? -12.146 20.515 -0.303 1.00 48.50 157 PRO A CA 1
ATOM 1193 C C . PRO A 1 157 ? -11.725 21.082 -1.661 1.00 48.50 157 PRO A C 1
ATOM 1195 O O . PRO A 1 157 ? -12.536 21.172 -2.579 1.00 48.50 157 PRO A O 1
ATOM 1198 N N . LEU A 1 158 ? -10.440 21.421 -1.820 1.00 43.88 158 LEU A N 1
ATOM 1199 C CA . LEU A 1 158 ? -9.908 21.859 -3.120 1.00 43.88 158 LEU A CA 1
ATOM 1200 C C . LEU A 1 158 ? -9.896 20.744 -4.173 1.00 43.88 158 LEU A C 1
ATOM 1202 O O . LEU A 1 158 ? -9.753 21.038 -5.356 1.00 43.88 158 LEU A O 1
ATOM 1206 N N . ASP A 1 159 ? -9.972 19.486 -3.737 1.00 44.50 159 ASP A N 1
ATOM 1207 C CA . ASP A 1 159 ? -9.788 18.318 -4.586 1.00 44.50 159 ASP A CA 1
ATOM 1208 C C . ASP A 1 159 ? -10.678 17.167 -4.085 1.00 44.50 159 ASP A C 1
ATOM 1210 O O . ASP A 1 159 ? -10.561 16.729 -2.937 1.00 44.50 159 ASP A O 1
ATOM 1214 N N . GLU A 1 160 ? -11.574 16.670 -4.943 1.00 44.19 160 GLU A N 1
ATOM 1215 C CA . GLU A 1 160 ? -12.542 15.600 -4.627 1.00 44.19 160 GLU A CA 1
ATOM 1216 C C . GLU A 1 160 ? -11.855 14.265 -4.282 1.00 44.19 160 GLU A C 1
ATOM 1218 O O . GLU A 1 160 ? -12.459 13.367 -3.702 1.00 44.19 160 GLU A O 1
ATOM 1223 N N . SER A 1 161 ? -10.567 14.136 -4.610 1.00 40.66 161 SER A N 1
ATOM 1224 C CA . SER A 1 161 ? -9.753 12.945 -4.352 1.00 40.66 161 SER A CA 1
ATOM 1225 C C . SER A 1 161 ? -9.057 12.924 -2.983 1.00 40.66 161 SER A C 1
ATOM 1227 O O . SER A 1 161 ? -8.363 11.950 -2.676 1.00 40.66 161 SER A O 1
ATOM 1229 N N . SER A 1 162 ? -9.226 13.979 -2.177 1.00 41.28 162 SER A N 1
ATOM 1230 C CA . SER A 1 162 ? -8.485 14.196 -0.921 1.00 41.28 162 SER A CA 1
ATOM 1231 C C . SER A 1 162 ? -9.315 13.989 0.347 1.00 41.28 162 SER A C 1
ATOM 1233 O O . SER A 1 162 ? -8.807 14.157 1.453 1.00 41.28 162 SER A O 1
ATOM 1235 N N . ILE A 1 163 ? -10.585 13.595 0.219 1.00 42.84 163 ILE A N 1
ATOM 1236 C CA . ILE A 1 163 ? -11.440 13.271 1.364 1.00 42.84 163 ILE A CA 1
ATOM 1237 C C . ILE A 1 163 ? -12.014 11.866 1.181 1.00 42.84 163 ILE A C 1
ATOM 1239 O O . ILE A 1 163 ? -13.082 11.677 0.616 1.00 42.84 163 ILE A O 1
ATOM 1243 N N . SER A 1 164 ? -11.304 10.866 1.706 1.00 38.00 164 SER A N 1
ATOM 1244 C CA . SER A 1 164 ? -11.890 9.552 2.022 1.00 38.00 164 SER A CA 1
ATOM 1245 C C . SER A 1 164 ? -12.309 9.464 3.499 1.00 38.00 164 SER A C 1
ATOM 1247 O O . SER A 1 164 ? -12.269 8.398 4.115 1.00 38.00 164 SER A O 1
ATOM 1249 N N . GLY A 1 165 ? -12.692 10.583 4.106 1.00 43.72 165 GLY A N 1
ATOM 1250 C CA . GLY A 1 165 ? -13.198 10.588 5.469 1.00 43.72 165 GLY A CA 1
ATOM 1251 C C . GLY A 1 165 ? -14.150 11.745 5.667 1.00 43.72 165 GLY A C 1
ATOM 1252 O O . GLY A 1 165 ? -13.714 12.889 5.647 1.00 43.72 165 GLY A O 1
ATOM 1253 N N . ASP A 1 166 ? -15.426 11.435 5.875 1.00 42.72 166 ASP A N 1
ATOM 1254 C CA . ASP A 1 166 ? -16.445 12.358 6.367 1.00 42.72 166 ASP A CA 1
ATOM 1255 C C . ASP A 1 166 ? -15.984 12.986 7.695 1.00 42.72 166 ASP A C 1
ATOM 1257 O O . ASP A 1 166 ? -16.330 12.528 8.783 1.00 42.72 166 ASP A O 1
ATOM 1261 N N . LEU A 1 167 ? -15.156 14.025 7.632 1.00 49.97 167 LEU A N 1
ATOM 1262 C CA . LEU A 1 167 ? -14.903 14.916 8.751 1.00 49.97 167 LEU A CA 1
ATOM 1263 C C . LEU A 1 167 ? -15.796 16.130 8.513 1.00 49.97 167 LEU A C 1
ATOM 1265 O O . LEU A 1 167 ? -15.386 17.045 7.797 1.00 49.97 167 LEU A O 1
ATOM 1269 N N . PRO A 1 168 ? -17.032 16.148 9.050 1.00 53.75 168 PRO A N 1
ATOM 1270 C CA . PRO A 1 168 ? -17.866 17.335 9.009 1.00 53.75 168 PRO A CA 1
ATOM 1271 C C . PRO A 1 168 ? -17.200 18.397 9.884 1.00 53.75 168 PRO A C 1
ATOM 1273 O O . PRO A 1 168 ? -17.412 18.451 11.093 1.00 53.75 168 PRO A O 1
ATOM 1276 N N . VAL A 1 169 ? -16.336 19.212 9.283 1.00 56.09 169 VAL A N 1
ATOM 1277 C CA . VAL A 1 169 ? -15.792 20.396 9.938 1.00 56.09 169 VAL A CA 1
ATOM 1278 C C . VAL A 1 169 ? -16.905 21.437 9.947 1.00 56.09 169 VAL A C 1
ATOM 1280 O O . VAL A 1 169 ? -17.323 21.912 8.894 1.00 56.09 169 VAL A O 1
ATOM 1283 N N . GLN A 1 170 ? -17.417 21.763 11.132 1.00 58.19 170 GLN A N 1
ATOM 1284 C CA . GLN A 1 170 ? -18.419 22.815 11.303 1.00 58.19 170 GLN A CA 1
ATOM 1285 C C . GLN A 1 170 ? -17.714 24.100 11.732 1.00 58.19 170 GLN A C 1
ATOM 1287 O O . GLN A 1 170 ? -16.971 24.090 12.710 1.00 58.19 170 GLN A O 1
ATOM 1292 N N . GLY A 1 171 ? -17.921 25.194 10.998 1.00 58.91 171 GLY A N 1
ATOM 1293 C CA . GLY A 1 171 ? -17.349 26.501 11.314 1.00 58.91 171 GLY A CA 1
ATOM 1294 C C . GLY A 1 171 ? -18.416 27.537 11.643 1.00 58.91 171 GLY A C 1
ATOM 1295 O O . GLY A 1 171 ? -19.366 27.701 10.879 1.00 58.91 171 GLY A O 1
ATOM 1296 N N . GLU A 1 172 ? -18.229 28.262 12.742 1.00 62.47 172 GLU A N 1
ATOM 1297 C CA . GLU A 1 172 ? -19.042 29.415 13.135 1.00 62.47 172 GLU A CA 1
ATOM 1298 C C . GLU A 1 172 ? -18.139 30.643 13.299 1.00 62.47 172 GLU A C 1
ATOM 1300 O O . GLU A 1 172 ? -17.024 30.539 13.814 1.00 62.47 172 GLU A O 1
ATOM 1305 N N . ILE A 1 173 ? -18.604 31.805 12.843 1.00 60.38 173 ILE A N 1
ATOM 1306 C CA . ILE A 1 173 ? -17.957 33.090 13.119 1.00 60.38 173 ILE A CA 1
ATOM 1307 C C . ILE A 1 173 ? -18.815 33.818 14.143 1.00 60.38 173 ILE A C 1
ATOM 1309 O O . ILE A 1 173 ? -19.998 34.058 13.899 1.00 60.38 173 ILE A O 1
ATOM 1313 N N . ASP A 1 174 ? -18.224 34.175 15.279 1.00 68.69 174 ASP A N 1
ATOM 1314 C CA . ASP A 1 174 ? -18.935 34.901 16.324 1.00 68.69 174 ASP A CA 1
ATOM 1315 C C . ASP A 1 174 ? -19.142 36.389 15.973 1.00 68.69 174 ASP A C 1
ATOM 1317 O O . ASP A 1 174 ? -18.608 36.929 15.001 1.00 68.69 174 ASP A O 1
ATOM 1321 N N . ALA A 1 175 ? -19.920 37.095 16.798 1.00 65.00 175 ALA A N 1
ATOM 1322 C CA . ALA A 1 175 ? -20.190 38.523 16.614 1.00 65.00 175 ALA A CA 1
ATOM 1323 C C . ALA A 1 175 ? -18.938 39.422 16.742 1.00 65.00 175 ALA A C 1
ATOM 1325 O O . ALA A 1 175 ? -18.991 40.595 16.368 1.00 65.00 175 ALA A O 1
ATOM 1326 N N . ALA A 1 176 ? -17.826 38.895 17.263 1.00 69.81 176 ALA A N 1
ATOM 1327 C CA . ALA A 1 176 ? -16.534 39.571 17.350 1.00 69.81 176 ALA A CA 1
ATOM 1328 C C . ALA A 1 176 ? -15.621 39.264 16.145 1.00 69.81 176 ALA A C 1
ATOM 1330 O O . ALA A 1 176 ? -14.512 39.797 16.067 1.00 69.81 176 ALA A O 1
ATOM 1331 N N . GLY A 1 177 ? -16.080 38.442 15.195 1.00 60.94 177 GLY A N 1
ATOM 1332 C CA . GLY A 1 177 ? -15.316 38.025 14.024 1.00 60.94 177 GLY A CA 1
ATOM 1333 C C . GLY A 1 177 ? -14.314 36.900 14.300 1.00 60.94 177 GLY A C 1
ATOM 1334 O O . GLY A 1 177 ? -13.431 36.672 13.471 1.00 60.94 177 GLY A O 1
ATOM 1335 N N . GLN A 1 178 ? -14.407 36.203 15.438 1.00 65.88 178 GLN A N 1
ATOM 1336 C CA . GLN A 1 178 ? -13.587 35.026 15.721 1.00 65.88 178 GLN A CA 1
ATOM 1337 C C . GLN A 1 178 ? -14.173 33.781 15.062 1.00 65.88 178 GLN A C 1
ATOM 1339 O O . GLN A 1 178 ? -15.356 33.475 15.196 1.00 65.88 178 GLN A O 1
ATOM 1344 N N . LEU A 1 179 ? -13.307 33.040 14.373 1.00 64.94 179 LEU A N 1
ATOM 1345 C CA . LEU A 1 179 ? -13.629 31.760 13.762 1.00 64.94 179 LEU A CA 1
ATOM 1346 C C . LEU A 1 179 ? -13.488 30.631 14.788 1.00 64.94 179 LEU A C 1
ATOM 1348 O O . LEU A 1 179 ? -12.389 30.371 15.277 1.00 64.94 179 LEU A O 1
ATOM 1352 N N . SER A 1 180 ? -14.582 29.920 15.043 1.00 62.66 180 SER A N 1
ATOM 1353 C CA . SER A 1 180 ? -14.605 28.674 15.806 1.00 62.66 180 SER A CA 1
ATOM 1354 C C . SER A 1 180 ? -14.852 27.499 14.866 1.00 62.66 180 SER A C 1
ATOM 1356 O O . SER A 1 180 ? -15.861 27.460 14.168 1.00 62.66 180 SER A O 1
ATOM 1358 N N . LEU A 1 181 ? -13.927 26.538 14.839 1.00 67.69 181 LEU A N 1
ATOM 1359 C CA . LEU A 1 181 ? -14.055 25.298 14.071 1.00 67.69 181 LEU A CA 1
ATOM 1360 C C . LEU A 1 181 ? -14.261 24.129 15.036 1.00 67.69 181 LEU A C 1
ATOM 1362 O O . LEU A 1 181 ? -13.420 23.876 15.897 1.00 67.69 181 LEU A O 1
ATOM 1366 N N . SER A 1 182 ? -15.358 23.399 14.869 1.00 58.31 182 SER A N 1
ATOM 1367 C CA . SER A 1 182 ? -15.586 22.112 15.516 1.00 58.31 182 SER A CA 1
ATOM 1368 C C . SER A 1 182 ? -15.134 21.006 14.570 1.00 58.31 182 SER A C 1
ATOM 1370 O O . SER A 1 182 ? -15.743 20.767 13.525 1.00 58.31 182 SER A O 1
ATOM 1372 N N . VAL A 1 183 ? -14.024 20.359 14.925 1.00 60.28 183 VAL A N 1
ATOM 1373 C CA . VAL A 1 183 ? -13.487 19.193 14.220 1.00 60.28 183 VAL A CA 1
ATOM 1374 C C . VAL A 1 183 ? -13.719 17.978 15.120 1.00 60.28 183 VAL A C 1
ATOM 1376 O O . VAL A 1 183 ? -13.197 17.966 16.240 1.00 60.28 183 VAL A O 1
ATOM 1379 N N . PRO A 1 184 ? -14.496 16.964 14.695 1.00 57.12 184 PRO A N 1
ATOM 1380 C CA . PRO A 1 184 ? -14.662 15.762 15.499 1.00 57.12 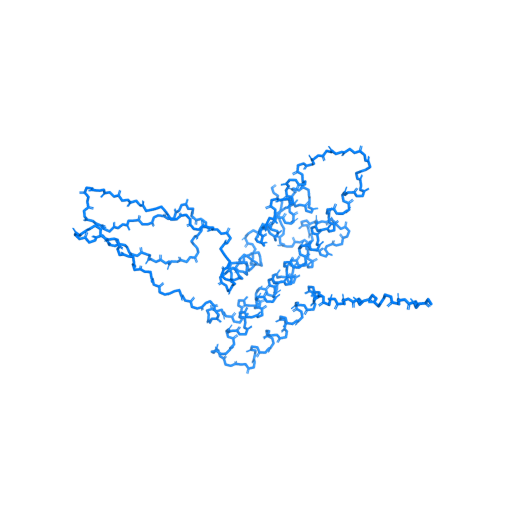184 PRO A CA 1
ATOM 1381 C C . PRO A 1 184 ? -13.303 15.076 15.700 1.00 57.12 184 PRO A C 1
ATOM 1383 O O . PRO A 1 184 ? -12.468 15.089 14.788 1.00 57.12 184 PRO A O 1
ATOM 1386 N N . PRO A 1 185 ? -13.056 14.467 16.875 1.00 56.16 185 PRO A N 1
ATOM 1387 C CA . PRO A 1 185 ? -11.813 13.750 17.103 1.00 56.16 185 PRO A CA 1
ATOM 1388 C C . PRO A 1 185 ? -11.689 12.625 16.064 1.00 56.16 185 PRO A C 1
ATOM 1390 O O . PRO A 1 185 ? -12.648 11.870 15.865 1.00 56.16 185 PRO A O 1
ATOM 1393 N N . PRO A 1 186 ? -10.539 12.498 15.378 1.00 65.25 186 PRO A N 1
ATOM 1394 C CA . PRO A 1 186 ? -10.360 11.450 14.389 1.00 65.25 186 PRO A CA 1
ATOM 1395 C C . PRO A 1 186 ? -10.484 10.084 15.069 1.00 65.25 186 PRO A C 1
ATOM 1397 O O . PRO A 1 186 ? -9.926 9.861 16.146 1.00 65.25 186 PRO A O 1
ATOM 1400 N N . ARG A 1 187 ? -11.203 9.149 14.434 1.00 71.88 187 ARG A N 1
ATOM 1401 C CA . ARG A 1 187 ? -11.220 7.754 14.892 1.00 71.88 187 ARG A CA 1
ATOM 1402 C C . ARG A 1 187 ? -9.796 7.215 14.888 1.00 71.88 187 ARG A C 1
ATOM 1404 O O . ARG A 1 187 ? -9.080 7.391 13.899 1.00 71.88 187 ARG A O 1
ATOM 1411 N N . ASN A 1 188 ? -9.406 6.555 15.978 1.00 80.88 188 ASN A N 1
ATOM 1412 C CA . ASN A 1 188 ? -8.084 5.959 16.097 1.00 80.88 188 ASN A CA 1
ATOM 1413 C C . ASN A 1 188 ? -7.921 4.866 15.014 1.00 80.88 188 ASN A C 1
ATOM 1415 O O . ASN A 1 188 ? -8.585 3.833 15.101 1.00 80.88 188 ASN A O 1
ATOM 1419 N N . PRO A 1 189 ? -7.054 5.067 14.002 1.00 82.50 189 PRO A N 1
ATOM 1420 C CA . PRO A 1 189 ? -6.916 4.129 12.888 1.00 82.50 189 PRO A CA 1
ATOM 1421 C C . PRO A 1 189 ? -6.373 2.759 13.318 1.00 82.50 189 PRO A C 1
ATOM 1423 O O . PRO A 1 189 ? -6.524 1.795 12.578 1.00 82.50 189 PRO A O 1
ATOM 1426 N N . TRP A 1 190 ? -5.770 2.660 14.507 1.00 86.88 190 TRP A N 1
ATOM 1427 C CA . TRP A 1 190 ? -5.228 1.412 15.048 1.00 86.88 190 TRP A CA 1
ATOM 1428 C C . TRP A 1 190 ? -6.296 0.423 15.516 1.00 86.88 190 TRP A C 1
ATOM 1430 O O . TRP A 1 190 ? -5.987 -0.752 15.653 1.00 86.88 190 TRP A O 1
ATOM 1440 N N . VAL A 1 191 ? -7.521 0.885 15.781 1.00 86.88 191 VAL A N 1
ATOM 1441 C CA . VAL A 1 191 ? -8.612 0.033 16.293 1.00 86.88 191 VAL A CA 1
ATOM 1442 C C . VAL A 1 191 ? -9.750 -0.156 15.286 1.00 86.88 191 VAL A C 1
ATOM 1444 O O . VAL A 1 191 ? -10.679 -0.913 15.543 1.00 86.88 191 VAL A O 1
ATOM 1447 N N . ASP A 1 192 ? -9.669 0.496 14.127 1.00 86.12 192 ASP A N 1
ATOM 1448 C CA . ASP A 1 192 ? -10.724 0.535 13.102 1.00 86.12 192 ASP A CA 1
ATOM 1449 C C . ASP A 1 192 ? -10.487 -0.481 11.964 1.00 86.12 192 ASP A C 1
ATOM 1451 O O . ASP A 1 192 ? -11.175 -0.443 10.947 1.00 86.12 192 ASP A O 1
ATOM 1455 N N . LEU A 1 193 ? -9.489 -1.368 12.096 1.00 91.56 193 LEU A N 1
ATOM 1456 C CA . LEU A 1 193 ? -9.121 -2.325 11.054 1.00 91.56 193 LEU A CA 1
ATOM 1457 C C . LEU A 1 193 ? -9.568 -3.746 11.397 1.00 91.56 193 LEU A C 1
ATOM 1459 O O . LEU A 1 193 ? -9.176 -4.310 12.416 1.00 91.56 193 LEU A O 1
ATOM 1463 N N . SER A 1 194 ? -10.322 -4.369 10.493 1.00 93.94 194 SER A N 1
ATOM 1464 C CA . SER A 1 194 ? -10.683 -5.777 10.639 1.00 93.94 194 SER A CA 1
ATOM 1465 C C . SER A 1 194 ? -9.523 -6.711 10.262 1.00 93.94 194 SER A C 1
ATOM 1467 O O . SER A 1 194 ? -8.709 -6.423 9.378 1.00 93.94 194 SER A O 1
ATOM 1469 N N . VAL A 1 195 ? -9.472 -7.890 10.889 1.00 94.94 195 VAL A N 1
ATOM 1470 C CA . VAL A 1 195 ? -8.514 -8.949 10.515 1.00 94.94 195 VAL A CA 1
ATOM 1471 C C . VAL A 1 195 ? -8.735 -9.398 9.063 1.00 94.94 195 VAL A C 1
ATOM 1473 O O . VAL A 1 195 ? -7.783 -9.737 8.359 1.00 94.94 195 VAL A O 1
ATOM 1476 N N . GLU A 1 196 ? -9.979 -9.373 8.577 1.00 96.12 196 GLU A N 1
ATOM 1477 C CA . GLU A 1 196 ? -10.308 -9.709 7.189 1.00 96.12 196 GLU A CA 1
ATOM 1478 C C . GLU A 1 196 ? -9.703 -8.714 6.189 1.00 96.12 196 GLU A C 1
ATOM 1480 O O . GLU A 1 196 ? -9.101 -9.142 5.199 1.00 96.12 196 GLU A O 1
ATOM 1485 N N . ASP A 1 197 ? -9.775 -7.411 6.476 1.00 95.62 197 ASP A N 1
ATOM 1486 C CA . ASP A 1 197 ? -9.133 -6.377 5.658 1.00 95.62 197 ASP A CA 1
ATOM 1487 C C . ASP A 1 197 ? -7.614 -6.567 5.630 1.00 95.62 197 ASP A C 1
ATOM 1489 O O . ASP A 1 197 ? -7.003 -6.541 4.561 1.00 95.62 197 ASP A O 1
ATOM 1493 N N . ALA A 1 198 ? -6.996 -6.849 6.781 1.00 96.56 198 ALA A N 1
ATOM 1494 C CA . ALA A 1 198 ? -5.562 -7.111 6.851 1.00 96.56 198 ALA A CA 1
ATOM 1495 C C . ALA A 1 198 ? -5.153 -8.367 6.051 1.00 96.56 198 ALA A C 1
ATOM 1497 O O . ALA A 1 198 ? -4.118 -8.372 5.380 1.00 96.56 198 ALA A O 1
ATOM 1498 N N . ARG A 1 199 ? -5.984 -9.419 6.022 1.00 97.44 199 ARG A N 1
ATOM 1499 C CA . ARG A 1 199 ? -5.771 -10.581 5.137 1.00 97.44 199 ARG A CA 1
ATOM 1500 C C . ARG A 1 199 ? -5.950 -10.229 3.660 1.00 97.44 199 ARG A C 1
ATOM 1502 O O . ARG A 1 199 ? -5.235 -10.774 2.819 1.00 97.44 199 ARG A O 1
ATOM 1509 N N . ALA A 1 200 ? -6.882 -9.338 3.323 1.00 97.44 200 ALA A N 1
ATOM 1510 C CA . ALA A 1 200 ? -7.032 -8.838 1.960 1.00 97.44 200 ALA A CA 1
ATOM 1511 C C . ALA A 1 200 ? -5.804 -8.026 1.521 1.00 97.44 200 ALA A C 1
ATOM 1513 O O . ALA A 1 200 ? -5.327 -8.212 0.402 1.00 97.44 200 A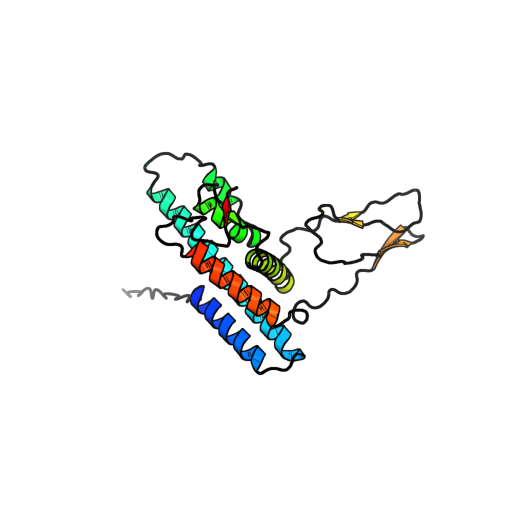LA A O 1
ATOM 1514 N N . HIS A 1 201 ? -5.236 -7.206 2.412 1.00 97.81 201 HIS A N 1
ATOM 1515 C CA . HIS A 1 201 ? -3.965 -6.519 2.171 1.00 97.81 201 HIS A CA 1
ATOM 1516 C C . HIS A 1 201 ? -2.826 -7.510 1.917 1.00 97.81 201 HIS A C 1
ATOM 1518 O O . HIS A 1 201 ? -2.093 -7.337 0.946 1.00 97.81 201 HIS A O 1
ATOM 1524 N N . LEU A 1 202 ? -2.713 -8.574 2.724 1.00 97.69 202 LEU A N 1
ATOM 1525 C CA . LEU A 1 202 ? -1.681 -9.597 2.533 1.00 97.69 202 LEU A CA 1
ATOM 1526 C C . LEU A 1 202 ? -1.766 -10.220 1.139 1.00 97.69 202 LEU A C 1
ATOM 1528 O O . LEU A 1 202 ? -0.769 -10.240 0.422 1.00 97.69 202 LEU A O 1
ATOM 1532 N N . ARG A 1 203 ? -2.958 -10.686 0.740 1.00 97.38 203 ARG A N 1
ATOM 1533 C CA . ARG A 1 203 ? -3.170 -11.272 -0.594 1.00 97.38 203 ARG A CA 1
ATOM 1534 C C . ARG A 1 203 ? -2.775 -10.297 -1.697 1.00 97.38 203 ARG A C 1
ATOM 1536 O O . ARG A 1 203 ? -2.049 -10.676 -2.609 1.00 97.38 203 ARG A O 1
ATOM 1543 N N . ALA A 1 204 ? -3.212 -9.047 -1.584 1.00 97.25 204 ALA A N 1
ATOM 1544 C CA . ALA A 1 204 ? -2.945 -8.029 -2.584 1.00 97.25 204 ALA A CA 1
ATOM 1545 C C . ALA A 1 204 ? -1.447 -7.698 -2.711 1.00 97.25 204 ALA A C 1
ATOM 1547 O O . ALA A 1 204 ? -0.943 -7.583 -3.826 1.00 97.25 204 ALA A O 1
ATOM 1548 N N . VAL A 1 205 ? -0.722 -7.590 -1.591 1.00 97.31 205 VAL A N 1
ATOM 1549 C CA . VAL A 1 205 ? 0.729 -7.338 -1.580 1.00 97.31 205 VAL A CA 1
ATOM 1550 C C . VAL A 1 205 ? 1.504 -8.525 -2.134 1.00 97.31 205 VAL A C 1
ATOM 1552 O O . VAL A 1 205 ? 2.372 -8.327 -2.978 1.00 97.31 205 VAL A O 1
ATOM 1555 N N . THR A 1 206 ? 1.184 -9.747 -1.702 1.00 95.75 206 THR A N 1
ATOM 1556 C CA . THR A 1 206 ? 1.825 -10.963 -2.217 1.00 95.75 206 THR A CA 1
ATOM 1557 C C . THR A 1 206 ? 1.646 -11.069 -3.725 1.00 95.75 206 THR A C 1
ATOM 1559 O O . THR A 1 206 ? 2.630 -11.181 -4.447 1.00 95.75 206 THR A O 1
ATOM 1562 N N . ARG A 1 207 ? 0.411 -10.910 -4.204 1.00 94.62 207 ARG A N 1
ATOM 1563 C CA . ARG A 1 207 ? 0.097 -10.978 -5.628 1.00 94.62 207 ARG A CA 1
ATOM 1564 C C . ARG A 1 207 ? 0.782 -9.878 -6.435 1.00 94.62 207 ARG A C 1
ATOM 1566 O O . ARG A 1 207 ? 1.279 -10.139 -7.521 1.00 94.62 207 ARG A O 1
ATOM 1573 N N . TYR A 1 208 ? 0.842 -8.656 -5.905 1.00 94.94 208 TYR A N 1
ATOM 1574 C CA . TYR A 1 208 ? 1.576 -7.563 -6.542 1.00 94.94 208 TYR A CA 1
ATOM 1575 C C . TYR A 1 208 ? 3.071 -7.887 -6.654 1.00 94.94 208 TYR A C 1
ATOM 1577 O O . TYR A 1 208 ? 3.673 -7.669 -7.701 1.00 94.94 208 TYR A O 1
ATOM 1585 N N . ILE A 1 209 ? 3.686 -8.414 -5.593 1.00 92.88 209 ILE A N 1
ATOM 1586 C CA . ILE A 1 209 ? 5.103 -8.785 -5.623 1.00 92.88 209 ILE A CA 1
ATOM 1587 C C . ILE A 1 209 ? 5.337 -9.892 -6.656 1.00 92.88 209 ILE A C 1
ATOM 1589 O O . ILE A 1 209 ? 6.192 -9.722 -7.515 1.00 92.88 209 ILE A O 1
ATOM 1593 N N . GLU A 1 210 ? 4.551 -10.965 -6.628 1.00 90.88 210 GLU A N 1
ATOM 1594 C CA . GLU A 1 210 ? 4.714 -12.118 -7.522 1.00 90.88 210 GLU A CA 1
ATOM 1595 C C . GLU A 1 210 ? 4.447 -11.769 -8.996 1.00 90.88 210 GLU A C 1
ATOM 1597 O O . GLU A 1 210 ? 5.240 -12.110 -9.868 1.00 90.88 210 GLU A O 1
ATOM 1602 N N . GLU A 1 211 ? 3.350 -11.065 -9.292 1.00 90.75 211 GLU A N 1
ATOM 1603 C CA . GLU A 1 211 ? 2.925 -10.810 -10.676 1.00 90.75 211 GLU A CA 1
ATOM 1604 C C . GLU A 1 211 ? 3.567 -9.567 -11.308 1.00 90.75 211 GLU A C 1
ATOM 1606 O O . GLU A 1 211 ? 3.527 -9.422 -12.530 1.00 90.75 211 GLU A O 1
ATOM 1611 N N . ILE A 1 212 ? 4.093 -8.633 -10.506 1.00 89.94 212 ILE A N 1
ATOM 1612 C CA . ILE A 1 212 ? 4.597 -7.344 -11.008 1.00 89.94 212 ILE A CA 1
ATOM 1613 C C . ILE A 1 212 ? 6.074 -7.136 -10.675 1.00 89.94 212 ILE A C 1
ATOM 1615 O O . ILE A 1 212 ? 6.827 -6.700 -11.543 1.00 89.94 212 ILE A O 1
ATOM 1619 N N . ILE A 1 213 ? 6.509 -7.401 -9.441 1.00 88.31 213 ILE A N 1
ATOM 1620 C CA . ILE A 1 213 ? 7.910 -7.164 -9.049 1.00 88.31 213 ILE A CA 1
ATOM 1621 C C . ILE A 1 213 ? 8.817 -8.316 -9.482 1.00 88.31 213 ILE A C 1
ATOM 1623 O O . ILE A 1 213 ? 9.900 -8.074 -10.006 1.00 88.31 213 ILE A O 1
ATOM 1627 N N . GLU A 1 214 ? 8.381 -9.551 -9.253 1.00 86.94 214 GLU A N 1
ATOM 1628 C CA . GLU A 1 214 ? 9.143 -10.775 -9.513 1.00 86.94 214 GLU A CA 1
ATOM 1629 C C . GLU A 1 214 ? 8.767 -11.434 -10.854 1.00 86.94 214 GLU A C 1
ATOM 1631 O O . GLU A 1 214 ? 9.214 -12.544 -11.123 1.00 86.94 214 GLU A O 1
ATOM 1636 N N . ALA A 1 215 ? 7.979 -10.764 -11.707 1.00 81.75 215 ALA A N 1
ATOM 1637 C CA . ALA A 1 215 ? 7.621 -11.281 -13.027 1.00 81.75 215 ALA A CA 1
ATOM 1638 C C . ALA A 1 215 ? 8.880 -11.602 -13.858 1.00 81.75 215 ALA A C 1
ATOM 1640 O O . ALA A 1 215 ? 9.707 -10.718 -14.110 1.00 81.75 215 ALA A O 1
ATOM 1641 N N . ASP A 1 216 ? 9.004 -12.866 -14.277 1.00 57.91 216 ASP A N 1
ATOM 1642 C CA . ASP A 1 216 ? 10.167 -13.400 -14.994 1.00 57.91 216 ASP A CA 1
ATOM 1643 C C . ASP A 1 216 ? 10.551 -12.548 -16.226 1.00 57.91 216 ASP A C 1
ATOM 1645 O O . ASP A 1 216 ? 9.708 -12.023 -16.960 1.00 57.91 216 ASP A O 1
ATOM 1649 N N . ASP A 1 217 ? 11.862 -12.417 -16.454 1.00 54.81 217 ASP A N 1
ATOM 1650 C CA . ASP A 1 217 ? 12.499 -11.751 -17.604 1.00 54.81 217 ASP A CA 1
ATOM 1651 C C . ASP A 1 217 ? 12.183 -10.255 -17.809 1.00 54.81 217 ASP A C 1
ATOM 1653 O O . ASP A 1 217 ? 12.406 -9.704 -18.893 1.00 54.81 217 ASP A O 1
ATOM 1657 N N . GLY A 1 218 ? 11.676 -9.560 -16.784 1.00 53.81 218 GLY A N 1
ATOM 1658 C CA . GLY A 1 218 ? 11.442 -8.111 -16.847 1.00 53.81 218 GLY A CA 1
ATOM 1659 C C . GLY A 1 218 ? 10.351 -7.705 -17.845 1.00 53.81 218 GLY A C 1
ATOM 1660 O O . GLY A 1 218 ? 10.238 -6.532 -18.212 1.00 53.81 218 GLY A O 1
ATOM 1661 N N . ARG A 1 219 ? 9.534 -8.661 -18.304 1.00 60.78 219 ARG A N 1
ATOM 1662 C CA . ARG A 1 219 ? 8.428 -8.421 -19.231 1.00 60.78 219 ARG A CA 1
ATOM 1663 C C . ARG A 1 219 ? 7.108 -8.646 -18.519 1.00 60.78 219 ARG A C 1
ATOM 1665 O O . ARG A 1 219 ? 6.579 -9.749 -18.489 1.00 60.78 219 ARG A O 1
ATOM 1672 N N . LEU A 1 220 ? 6.550 -7.555 -18.001 1.00 72.19 220 LEU A N 1
ATOM 1673 C CA . LEU A 1 220 ? 5.160 -7.539 -17.563 1.00 72.19 220 LEU A CA 1
ATOM 1674 C C . LEU A 1 220 ? 4.250 -7.905 -18.745 1.00 72.19 220 LEU A C 1
ATOM 1676 O O . LEU A 1 220 ? 4.275 -7.231 -19.780 1.00 72.19 220 LEU A O 1
ATOM 1680 N N . ASP A 1 221 ? 3.437 -8.943 -18.575 1.00 66.00 221 ASP A N 1
ATOM 1681 C CA . ASP A 1 221 ? 2.420 -9.359 -19.538 1.00 66.00 221 ASP A CA 1
ATOM 1682 C C . ASP A 1 221 ? 1.026 -9.262 -18.898 1.00 66.00 221 ASP A C 1
ATOM 1684 O O . ASP A 1 221 ? 0.800 -9.621 -17.744 1.00 66.00 221 ASP A O 1
ATOM 1688 N N . VAL A 1 222 ? 0.069 -8.745 -19.667 1.00 63.22 222 VAL A N 1
ATOM 1689 C CA . VAL A 1 222 ? -1.342 -8.640 -19.266 1.00 63.22 222 VAL A CA 1
ATOM 1690 C C . VAL A 1 222 ? -1.983 -10.018 -19.183 1.00 63.22 222 VAL A C 1
ATOM 1692 O O . VAL A 1 222 ? -2.926 -10.207 -18.425 1.00 63.22 222 VAL A O 1
ATOM 1695 N N . GLN A 1 223 ? -1.499 -10.989 -19.963 1.00 64.06 223 GLN A N 1
ATOM 1696 C CA . GLN A 1 223 ? -2.062 -12.339 -19.942 1.00 64.06 223 GLN A CA 1
ATOM 1697 C C . GLN A 1 223 ? -1.652 -13.133 -18.697 1.00 64.06 223 GLN A C 1
ATOM 1699 O O . GLN A 1 223 ? -2.378 -14.046 -18.306 1.00 64.06 223 GLN A O 1
ATOM 1704 N N . SER A 1 224 ? -0.526 -12.782 -18.068 1.00 65.38 224 SER A N 1
ATOM 1705 C CA . SER A 1 224 ? -0.028 -13.451 -16.864 1.00 65.38 224 SER A CA 1
ATOM 1706 C C . SER A 1 224 ? -0.445 -12.760 -15.566 1.00 65.38 224 SER A C 1
ATOM 1708 O O . SER A 1 224 ? -0.515 -13.432 -14.540 1.00 65.38 224 SER A O 1
ATOM 1710 N N . SER A 1 225 ? -0.771 -11.460 -15.597 1.00 74.62 225 SER A N 1
ATOM 1711 C CA . SER A 1 225 ? -1.201 -10.723 -14.406 1.00 74.62 225 SER A CA 1
ATOM 1712 C C . SER A 1 225 ? -2.687 -10.381 -14.417 1.00 74.62 225 SER A C 1
ATOM 1714 O O . SER A 1 225 ? -3.174 -9.635 -15.265 1.00 74.62 225 SER A O 1
ATOM 1716 N N . GLY A 1 226 ? -3.404 -10.832 -13.386 1.00 79.56 226 GLY A N 1
ATOM 1717 C CA . GLY A 1 226 ? -4.798 -10.433 -13.170 1.00 79.56 226 GLY A CA 1
ATOM 1718 C C . GLY A 1 226 ? -4.954 -9.046 -12.537 1.00 79.56 226 GLY A C 1
ATOM 1719 O O . GLY A 1 226 ? -6.081 -8.615 -12.301 1.00 79.56 226 GLY A O 1
ATOM 1720 N N . LEU A 1 227 ? -3.848 -8.354 -12.241 1.00 84.38 227 LEU A N 1
ATOM 1721 C CA . LEU A 1 227 ? -3.831 -6.998 -11.682 1.00 84.38 227 LEU A CA 1
ATOM 1722 C C . LEU A 1 227 ? -3.693 -5.906 -12.749 1.00 84.38 227 LEU A C 1
ATOM 1724 O O . LEU A 1 227 ? -3.960 -4.734 -12.465 1.00 84.38 227 LEU A O 1
ATOM 1728 N N . LEU A 1 228 ? -3.248 -6.264 -13.955 1.00 86.81 228 LEU A N 1
ATOM 1729 C CA . LEU A 1 228 ? -2.879 -5.318 -15.002 1.00 86.81 228 LEU A CA 1
ATOM 1730 C C . LEU A 1 228 ? -3.959 -5.195 -16.077 1.00 86.81 228 LEU A C 1
ATOM 1732 O O . LEU A 1 228 ? -4.672 -6.138 -16.408 1.00 86.81 228 LEU A O 1
ATOM 1736 N N . ARG A 1 229 ? -4.034 -4.008 -16.675 1.00 87.44 229 ARG A N 1
ATOM 1737 C CA . ARG A 1 229 ? -4.785 -3.742 -17.903 1.00 87.44 229 ARG A CA 1
ATOM 1738 C C . ARG A 1 229 ? -3.959 -2.891 -18.859 1.00 87.44 229 ARG A C 1
ATOM 1740 O O . ARG A 1 229 ? -3.056 -2.161 -18.439 1.00 87.44 229 ARG A O 1
ATOM 1747 N N . LEU A 1 230 ? -4.301 -2.963 -20.142 1.00 82.12 230 LEU A N 1
ATOM 1748 C CA . LEU A 1 230 ? -3.778 -2.040 -21.147 1.00 82.12 230 LEU A CA 1
ATOM 1749 C C . LEU A 1 230 ? -4.278 -0.622 -20.859 1.00 82.12 230 LEU A C 1
ATOM 1751 O O . LEU A 1 230 ? -5.420 -0.433 -20.428 1.00 82.12 230 LEU A O 1
ATOM 1755 N N . ARG A 1 231 ? -3.398 0.353 -21.072 1.00 76.50 231 ARG A N 1
ATOM 1756 C CA . ARG A 1 231 ? -3.732 1.771 -20.965 1.00 76.50 231 ARG A CA 1
ATOM 1757 C C . ARG A 1 231 ? -4.447 2.294 -22.207 1.00 76.50 231 ARG A C 1
ATOM 1759 O O . ARG A 1 231 ? -4.064 1.886 -23.325 1.00 76.50 231 ARG A O 1
#

pLDDT: mean 74.49, std 19.3, range [30.48, 97.81]

Secondary structure (DSSP, 8-state):
--------------PPPHHHHHHHHHHHHHHHTTS-HHHHHHHHHHHHHHHHHHHHHHHHHHHHHHHHHHHHH--S-----TTHHHHTT--SHHHHHHHHHHHHTTTSEEE-TTSHHHHHHHHHHHHHHHHTT--SS---EEEE--TT---PPEEEES-TTS--S----EEEE-TTS-EEEE-PPPP-TTTS--HHHHHHHHHHHHHHIIIIIS-GGG---TTT-TTEEE-

Foldseek 3Di:
DDDDPPPPDDDDDPDQALVNLLVVLVVLLVVLVVDDLQVSLLSLLVSLLSLLVSLLRLLVVLLVVLVVVVVVVDPDDPPPDPLVVQSVVCPDSVSSLQVQQCSLAVNWKGFDCVDLLVVLVVVSSVSNCLLVVPCPPPFPWDWDDDPVDQDWIDTDGPDPVRDPDPFPWTWGQDPVRDIDTDTPDDDDSSSPDDSVSSVSSSVSSVLCCVQPSVNPPSHRDPVRHPGMDTD

Radius of gyration: 23.33 Å; chains: 1; bounding box: 82×56×46 Å